Protein AF-A0A8J2FAI3-F1 (afdb_monomer_lite)

Foldseek 3Di:
DDDDDDDDDDPPPPPPPPPPPPPLPQPDPVPQQVLLCVLCPPLVVLLVVLQVVLQVVQQQFWAAFPVGRVQGRSSLLQFQCPDPVNVVVVVVLVVLVVLLVQLSVLLSVLCNLLRSPFRPVLSVQLSVLSNQLSVLSSVLSVLLSVCLQPVPVPVVSLVSNLVSLVSNLVSLVSNLVSLVPGDLVSLVVSCVVVPCPPPVNVPSVSVVSSVSNNSSSVSNSCSSVPPRNPNRSVSSHPPSRSPNTPGPPPVD

Secondary structure (DSSP, 8-state):
----PPPP-----------------PPPTTTSSHHHIIIIIHHHHHHHHHHHHHHHHHHHH--B-SS-TT-BGGGGGGGGGGSGGGHHHHHHHHHHHHHHHHHHHHHHHHHHHHGGGS-HHHHHHHHHHHHHHHHHHTTHHHHHHHHHH-TTT-HHHHHHHHHHHHHHHHHHHHHHHHHHTS-HHHHHHHHHHTT---S-TTS-HHHHHHHHHHHHHHHHHHIIIIIIIIIHHHHSS-SS-S----PPPTT-

pLDDT: mean 83.06, std 17.4, range [39.31, 98.62]

Sequence (252 aa):
MSSSQAPASATEQGAGVPLLTTSAGAVSKKNSILPLWLIYIIPGALILVNYVVCVVYLMNHYGANDANPDQRGGFNLWGSIYDKKYTWLYALYQIGFLVAASGFIMNMYYVFTVASLIPTNLYSKLCSAMAVFMVFEHLWMPACCLYIGDPKNRDWLWWFIFVELKICALAIIAVAVCTTLIPPELAEYASWKGGEETKTSENGGGRTKRTVGVVGSWMIAAHCTLLDGIMWPFFFNDDGRFSTIKRLDPNY

Structure (mmCIF, N/CA/C/O backbone):
data_AF-A0A8J2FAI3-F1
#
_entry.id   AF-A0A8J2FAI3-F1
#
loop_
_atom_site.group_PDB
_atom_site.id
_atom_site.type_symbol
_atom_site.label_atom_id
_atom_site.label_alt_id
_atom_site.label_comp_id
_atom_site.label_asym_id
_atom_site.label_entity_id
_atom_site.label_seq_id
_atom_site.pdbx_PDB_ins_code
_atom_site.Cartn_x
_atom_site.Cartn_y
_atom_site.Cartn_z
_atom_site.occupancy
_atom_site.B_iso_or_equiv
_atom_site.auth_seq_id
_atom_site.auth_comp_id
_atom_site.auth_asym_id
_atom_site.auth_atom_id
_atom_site.pdbx_PDB_model_num
ATOM 1 N N . MET A 1 1 ? -15.465 25.087 80.358 1.00 44.34 1 MET A N 1
ATOM 2 C CA . MET A 1 1 ? -16.305 24.182 79.548 1.00 44.34 1 MET A CA 1
ATOM 3 C C . MET A 1 1 ? -16.255 24.694 78.116 1.00 44.34 1 MET A C 1
ATOM 5 O O . MET A 1 1 ? -16.897 25.688 77.821 1.00 44.34 1 MET A O 1
ATOM 9 N N . SER A 1 2 ? -15.370 24.126 77.294 1.00 39.31 2 SER A N 1
ATOM 10 C CA . SER A 1 2 ? -15.111 24.547 75.910 1.00 39.31 2 SER A CA 1
ATOM 11 C C . SER A 1 2 ? -15.661 23.461 74.989 1.00 39.31 2 SER A C 1
ATOM 13 O O . SER A 1 2 ? -15.182 22.328 75.028 1.00 39.31 2 SER A O 1
ATOM 15 N N . SER A 1 3 ? -16.723 23.774 74.246 1.00 46.91 3 SER A N 1
ATOM 16 C CA . SER A 1 3 ? -17.339 22.867 73.280 1.00 46.91 3 SER A CA 1
ATOM 17 C C . SER A 1 3 ? -16.555 22.912 71.968 1.00 46.91 3 SER A C 1
ATOM 19 O O . SER A 1 3 ? -16.678 23.856 71.191 1.00 46.91 3 SER A O 1
ATOM 21 N N . SER A 1 4 ? -15.750 21.878 71.739 1.00 55.75 4 SER A N 1
ATOM 22 C CA . SER A 1 4 ? -15.141 21.565 70.447 1.00 55.75 4 SER A CA 1
ATOM 23 C C . SER A 1 4 ? -16.237 21.135 69.465 1.00 55.75 4 SER A C 1
ATOM 25 O O . SER A 1 4 ? -16.855 20.086 69.650 1.00 55.75 4 SER A O 1
ATOM 27 N N . GLN A 1 5 ? -16.516 21.959 68.454 1.00 51.16 5 GLN A N 1
ATOM 28 C CA . GLN A 1 5 ? -17.320 21.573 67.294 1.00 51.16 5 GLN A CA 1
ATOM 29 C C . GLN A 1 5 ? -16.383 21.047 66.201 1.00 51.16 5 GLN A C 1
ATOM 31 O O . GLN A 1 5 ? -15.496 21.759 65.735 1.00 51.16 5 GLN A O 1
ATOM 36 N N . ALA A 1 6 ? -16.585 19.790 65.807 1.00 49.69 6 ALA A N 1
ATOM 37 C CA . ALA A 1 6 ? -15.927 19.183 64.657 1.00 49.69 6 ALA A 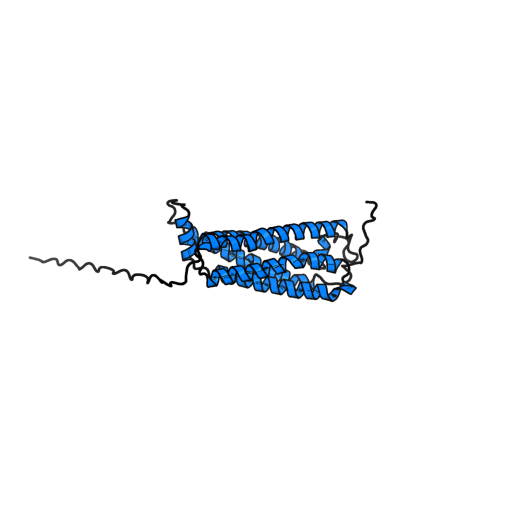CA 1
ATOM 38 C C . ALA A 1 6 ? -16.532 19.717 63.340 1.00 49.69 6 ALA A C 1
ATOM 40 O O . ALA A 1 6 ? -17.746 19.937 63.283 1.00 49.69 6 ALA A O 1
ATOM 41 N N . PRO A 1 7 ? -15.733 19.909 62.273 1.00 55.12 7 PRO A N 1
ATOM 42 C CA . PRO A 1 7 ? -16.253 20.323 60.977 1.00 55.12 7 PRO A CA 1
ATOM 43 C C . PRO A 1 7 ? -16.942 19.161 60.250 1.00 55.12 7 PRO A C 1
ATOM 45 O O . PRO A 1 7 ? -16.499 18.012 60.293 1.00 55.12 7 PRO A O 1
ATOM 48 N N . ALA A 1 8 ? -18.043 19.491 59.576 1.00 48.28 8 ALA A N 1
ATOM 49 C CA . ALA A 1 8 ? -18.853 18.579 58.784 1.00 48.28 8 ALA A CA 1
ATOM 50 C C . ALA A 1 8 ? -18.070 18.018 57.585 1.00 48.28 8 ALA A C 1
ATOM 52 O O . ALA A 1 8 ? -17.451 18.761 56.823 1.00 48.28 8 ALA A O 1
ATOM 53 N N . SER A 1 9 ? -18.139 16.698 57.401 1.00 51.25 9 SER A N 1
ATOM 54 C CA . SER A 1 9 ? -17.622 16.000 56.226 1.00 51.25 9 SER A CA 1
ATOM 55 C C . SER A 1 9 ? -18.469 16.343 54.998 1.00 51.25 9 SER A C 1
ATOM 57 O O . SER A 1 9 ? -19.618 15.908 54.891 1.00 51.25 9 SER A O 1
ATOM 59 N N . ALA A 1 10 ? -17.902 17.107 54.066 1.00 48.66 10 ALA A N 1
ATOM 60 C CA . ALA A 1 10 ? -18.475 17.308 52.743 1.00 48.66 10 ALA A CA 1
ATOM 61 C C . ALA A 1 10 ? -18.383 15.992 51.958 1.00 48.66 10 ALA A C 1
ATOM 63 O O . ALA A 1 10 ? -17.302 15.534 51.598 1.00 48.66 10 ALA A O 1
ATOM 64 N N . THR A 1 11 ? -19.528 15.352 51.747 1.00 50.12 11 THR A N 1
ATOM 65 C CA . THR A 1 11 ? -19.658 14.186 50.878 1.00 50.12 11 THR A CA 1
ATOM 66 C C . THR A 1 11 ? -19.539 14.673 49.435 1.00 50.12 11 THR A C 1
ATOM 68 O O . THR A 1 11 ? -20.458 15.308 48.918 1.00 50.12 11 THR A O 1
ATOM 71 N N . GLU A 1 12 ? -18.400 14.414 48.789 1.00 47.50 12 GLU A N 1
ATOM 72 C CA . GLU A 1 12 ? -18.259 14.536 47.337 1.00 47.50 12 GLU A CA 1
ATOM 73 C C . GLU A 1 12 ? -19.256 13.576 46.680 1.00 47.50 12 GLU A C 1
ATOM 75 O O . GLU A 1 12 ? -19.032 12.370 46.567 1.00 47.50 12 GLU A O 1
ATOM 80 N N . GLN A 1 13 ? -20.401 14.114 46.264 1.00 46.16 13 GLN A N 1
ATOM 81 C CA . GLN A 1 13 ? -21.253 13.472 45.278 1.00 46.16 13 GLN A CA 1
ATOM 82 C C . GLN A 1 13 ? -20.471 13.462 43.968 1.00 46.16 13 GLN A C 1
ATOM 84 O O . GLN A 1 13 ? -20.470 14.438 43.219 1.00 46.16 13 GLN A O 1
ATOM 89 N N . GLY A 1 14 ? -19.753 12.361 43.738 1.00 47.25 14 GLY A N 1
ATOM 90 C CA . GLY A 1 14 ? -19.094 12.077 42.475 1.00 47.25 14 GLY A CA 1
ATOM 91 C C . GLY A 1 14 ? -20.096 12.278 41.349 1.00 47.25 14 GLY A C 1
ATOM 92 O O . GLY A 1 14 ? -21.109 11.579 41.278 1.00 47.25 14 GLY A O 1
ATOM 93 N N . ALA A 1 15 ? -19.829 13.278 40.511 1.00 49.22 15 ALA A N 1
ATOM 94 C CA . ALA A 1 15 ? -20.574 13.531 39.296 1.00 49.22 15 ALA A CA 1
ATOM 95 C C . ALA A 1 15 ? -20.564 12.234 38.481 1.00 49.22 15 ALA A C 1
ATOM 97 O O . ALA A 1 15 ? -19.542 11.844 37.914 1.00 49.22 15 ALA A O 1
ATOM 98 N N . GLY A 1 16 ? -21.698 11.532 38.495 1.00 41.75 16 GLY A N 1
ATOM 99 C CA . GLY A 1 16 ? -21.913 10.355 37.679 1.00 41.75 16 GLY A CA 1
ATOM 100 C C . GLY A 1 16 ? -21.691 10.762 36.235 1.00 41.75 16 GLY A C 1
ATOM 101 O O . GLY A 1 16 ? -22.473 11.535 35.683 1.00 41.75 16 GLY A O 1
ATOM 102 N N . VAL A 1 17 ? -20.595 10.281 35.648 1.00 46.16 17 VAL A N 1
ATOM 103 C CA . VAL A 1 17 ? -20.346 10.404 34.216 1.00 46.16 17 VAL A CA 1
ATOM 104 C C . VAL A 1 17 ? -21.589 9.840 33.533 1.00 46.16 17 VAL A C 1
ATOM 106 O O . VAL A 1 17 ? -21.917 8.674 33.776 1.00 46.16 17 VAL A O 1
ATOM 109 N N . PRO A 1 18 ? -22.331 10.643 32.752 1.00 46.00 18 PRO A N 1
ATOM 110 C CA . PRO A 1 18 ? -23.525 10.163 32.089 1.00 46.00 18 PRO A CA 1
ATOM 111 C C . PRO A 1 18 ? -23.100 9.020 31.176 1.00 46.00 18 PRO A C 1
ATOM 113 O O . PRO A 1 18 ? -22.387 9.217 30.191 1.00 46.00 18 PRO A O 1
ATOM 116 N N . LEU A 1 19 ? -23.499 7.806 31.558 1.00 47.47 19 LEU A N 1
ATOM 117 C CA . LEU A 1 19 ? -23.358 6.611 30.750 1.00 47.47 19 LEU A CA 1
ATOM 118 C C . LEU A 1 19 ? -24.132 6.917 29.467 1.00 47.47 19 LEU A C 1
ATOM 120 O O . LEU A 1 19 ? -25.361 6.938 29.484 1.00 47.47 19 LEU A O 1
ATOM 124 N N . LEU A 1 20 ? -23.423 7.257 28.388 1.00 45.00 20 LEU A N 1
ATOM 125 C CA . LEU A 1 20 ? -24.006 7.485 27.071 1.00 45.00 20 LEU A CA 1
ATOM 126 C C . LEU A 1 20 ? -24.616 6.158 26.600 1.00 45.00 20 LEU A C 1
ATOM 128 O O . LEU A 1 20 ? -24.013 5.392 25.852 1.00 45.00 20 LEU A O 1
ATOM 132 N N . THR A 1 21 ? -25.836 5.877 27.046 1.00 43.78 21 THR A N 1
ATOM 133 C CA . THR A 1 21 ? -26.719 4.828 26.548 1.00 43.78 21 THR A CA 1
ATOM 134 C C . THR A 1 21 ? -27.254 5.260 25.189 1.00 43.78 21 THR A C 1
ATOM 136 O O . THR A 1 21 ? -28.448 5.442 24.973 1.00 43.78 21 THR A O 1
ATOM 139 N N . THR A 1 22 ? -26.346 5.441 24.231 1.00 45.81 22 THR A N 1
ATOM 140 C CA . THR A 1 22 ? -26.737 5.482 22.829 1.00 45.81 22 THR A CA 1
ATOM 141 C C . THR A 1 22 ? -27.019 4.048 22.412 1.00 45.81 22 THR A C 1
ATOM 143 O O . THR A 1 22 ? -26.124 3.230 22.227 1.00 45.81 22 THR A O 1
ATOM 146 N N . SER A 1 23 ? -28.307 3.737 22.290 1.00 45.19 23 SER A N 1
ATOM 147 C CA . SER A 1 23 ? -28.882 2.488 21.780 1.00 45.19 23 SER A CA 1
ATOM 148 C C . SER A 1 23 ? -28.581 2.239 20.292 1.00 45.19 23 SER A C 1
ATOM 150 O O . SER A 1 23 ? -29.339 1.557 19.601 1.00 45.19 23 SER A O 1
ATOM 152 N N . ALA A 1 24 ? -27.468 2.769 19.775 1.00 51.94 24 ALA A N 1
ATOM 153 C CA . ALA A 1 24 ? -26.974 2.463 18.445 1.00 51.94 24 ALA A CA 1
ATOM 154 C C . ALA A 1 24 ? -26.552 0.988 18.438 1.00 51.94 24 ALA A C 1
ATOM 156 O O . ALA A 1 24 ? -25.503 0.635 18.972 1.00 51.94 24 ALA A O 1
ATOM 157 N N . GLY A 1 25 ? -27.430 0.135 17.901 1.00 52.81 25 GLY A N 1
ATOM 158 C CA . GLY A 1 25 ? -27.343 -1.322 17.959 1.00 52.81 25 GLY A CA 1
ATOM 159 C C . GLY A 1 25 ? -25.925 -1.837 17.745 1.00 52.81 25 GLY A C 1
ATOM 160 O O . GLY A 1 25 ? -25.376 -1.737 16.645 1.00 52.81 25 GLY A O 1
ATOM 161 N N . ALA A 1 26 ? -25.340 -2.372 18.816 1.00 53.53 26 ALA A N 1
ATOM 162 C CA . ALA A 1 26 ? -24.052 -3.038 18.764 1.00 53.53 26 ALA A CA 1
ATOM 163 C C . ALA A 1 26 ? -24.136 -4.201 17.766 1.00 53.53 26 ALA A C 1
ATOM 165 O O . ALA A 1 26 ? -25.070 -5.007 17.812 1.00 53.53 26 ALA A O 1
ATOM 166 N N . VAL A 1 27 ? -23.169 -4.285 16.852 1.00 58.19 27 VAL A N 1
ATOM 167 C CA . VAL A 1 27 ? -23.069 -5.396 15.901 1.00 58.19 27 VAL A CA 1
ATOM 168 C C . VAL A 1 27 ? -22.992 -6.705 16.687 1.00 58.19 27 VAL A C 1
ATOM 170 O O . VAL A 1 27 ? -22.192 -6.837 17.614 1.00 58.19 27 VAL A O 1
ATOM 173 N N . SER A 1 28 ? -23.815 -7.693 16.319 1.00 59.00 28 SER A N 1
ATOM 174 C CA . SER A 1 28 ? -23.720 -9.043 16.883 1.00 59.00 28 SER A CA 1
ATOM 175 C C . SER A 1 28 ? -22.275 -9.544 16.802 1.00 59.00 28 SER A C 1
ATOM 177 O O . SER A 1 28 ? -21.682 -9.588 15.723 1.00 59.00 28 SER A O 1
ATOM 179 N N . LYS A 1 29 ? -21.720 -9.953 17.949 1.00 58.31 29 LYS A N 1
ATOM 180 C CA . LYS A 1 29 ? -20.307 -10.329 18.133 1.00 58.31 29 LYS A CA 1
ATOM 181 C C . LYS A 1 29 ? -19.801 -11.383 17.135 1.00 58.31 29 LYS A C 1
ATOM 183 O O . LYS A 1 29 ? -18.623 -11.391 16.799 1.00 58.31 29 LYS A O 1
ATOM 188 N N . LYS A 1 30 ? -20.679 -12.280 16.661 1.00 57.94 30 LYS A N 1
ATOM 189 C CA . LYS A 1 30 ? -20.336 -13.309 15.658 1.00 57.94 30 LYS A CA 1
ATOM 190 C C . LYS A 1 30 ? -20.216 -12.750 14.234 1.00 57.94 30 LYS A C 1
ATOM 192 O O . LYS A 1 30 ? -19.471 -13.309 13.439 1.00 57.94 30 LYS A O 1
ATOM 197 N N . ASN A 1 31 ? -20.876 -11.633 13.931 1.00 63.00 31 ASN A N 1
ATOM 198 C CA . ASN A 1 31 ? -20.886 -11.031 12.595 1.00 63.00 31 ASN A CA 1
ATOM 199 C C . ASN A 1 31 ? -19.829 -9.923 12.424 1.00 63.00 31 ASN A C 1
ATOM 201 O O . ASN A 1 31 ? -19.612 -9.477 11.305 1.00 63.00 31 ASN A O 1
ATOM 205 N N . SER A 1 32 ? -19.152 -9.483 13.495 1.00 69.25 32 SER A N 1
ATOM 206 C CA . SER A 1 32 ? -18.194 -8.360 13.455 1.00 69.25 32 SER A CA 1
ATOM 207 C C . SER A 1 32 ? -16.750 -8.750 13.112 1.00 69.25 32 SER A C 1
ATOM 209 O O . SER A 1 32 ? -15.902 -7.880 12.948 1.00 69.25 32 SER A O 1
ATOM 211 N N . ILE A 1 33 ? -16.420 -10.042 13.062 1.00 82.75 33 ILE A N 1
ATOM 212 C CA . ILE A 1 33 ? -15.052 -10.510 12.766 1.00 82.75 33 ILE A CA 1
ATOM 213 C C . ILE A 1 33 ? -14.947 -11.008 11.322 1.00 82.75 33 ILE A C 1
ATOM 215 O O . ILE A 1 33 ? -13.939 -10.770 10.664 1.00 82.75 33 ILE A O 1
ATOM 219 N N . LEU A 1 34 ? -16.004 -11.636 10.799 1.00 85.44 34 LEU A N 1
ATOM 220 C CA . LEU A 1 34 ? -16.019 -12.188 9.445 1.00 85.44 34 LEU A CA 1
ATOM 221 C C . LEU A 1 34 ? -15.696 -11.148 8.350 1.00 85.44 34 LEU A C 1
ATOM 223 O O . LEU A 1 34 ? -14.843 -11.454 7.520 1.00 85.44 34 LEU A O 1
ATOM 227 N N . PRO A 1 35 ? -16.264 -9.922 8.347 1.00 83.31 35 PRO A N 1
ATOM 228 C CA . PRO A 1 35 ? -15.910 -8.921 7.341 1.00 83.31 35 PRO A CA 1
ATOM 229 C C . PRO A 1 35 ? -14.426 -8.553 7.388 1.00 83.31 35 PRO A C 1
ATOM 231 O O . PRO A 1 35 ? -13.797 -8.442 6.345 1.00 83.31 35 PRO A O 1
ATOM 234 N N . LEU A 1 36 ? -13.834 -8.446 8.583 1.00 84.81 36 LEU A N 1
ATOM 235 C CA . LEU A 1 36 ? -12.404 -8.167 8.716 1.00 84.81 36 LEU A CA 1
ATOM 236 C C . LEU A 1 36 ? -11.546 -9.306 8.157 1.00 84.81 36 LEU A C 1
ATOM 238 O O . LEU A 1 36 ? -10.567 -9.027 7.481 1.00 84.81 36 LEU A O 1
ATOM 242 N N . TRP A 1 37 ? -11.915 -10.574 8.357 1.00 86.81 37 TRP A N 1
ATOM 243 C CA . TRP A 1 37 ? -11.210 -11.695 7.715 1.00 86.81 37 TRP A CA 1
ATOM 244 C C . TRP A 1 37 ? -11.309 -11.651 6.190 1.00 86.81 37 TRP A C 1
ATOM 246 O O . TRP A 1 37 ? -10.300 -11.815 5.503 1.00 86.81 37 TRP A O 1
ATOM 256 N N . LEU A 1 38 ? -12.515 -11.407 5.674 1.00 88.44 38 LEU A N 1
ATOM 257 C CA . LEU A 1 38 ? -12.780 -11.330 4.238 1.00 88.44 38 LEU A CA 1
ATOM 258 C C . LEU A 1 38 ? -12.107 -10.125 3.571 1.00 88.44 38 LEU A C 1
ATOM 260 O O . LEU A 1 38 ? -11.876 -10.170 2.371 1.00 88.44 38 LEU A O 1
ATOM 264 N N . ILE A 1 39 ? -11.797 -9.069 4.328 1.00 88.06 39 ILE A N 1
ATOM 265 C CA . ILE A 1 39 ? -11.185 -7.842 3.809 1.00 88.06 39 ILE A CA 1
ATOM 266 C C . ILE A 1 39 ? -9.667 -7.824 4.032 1.00 88.06 39 ILE A C 1
ATOM 268 O O . ILE A 1 39 ? -8.931 -7.457 3.128 1.00 88.06 39 ILE A O 1
ATOM 272 N N . TYR A 1 40 ? -9.173 -8.228 5.205 1.00 84.38 40 TYR A N 1
ATOM 273 C CA . TYR A 1 40 ? -7.744 -8.149 5.531 1.00 84.38 40 TYR A CA 1
ATOM 274 C C . TYR A 1 40 ? -6.968 -9.387 5.096 1.00 84.38 40 TYR A C 1
ATOM 276 O O . TYR A 1 40 ? -5.908 -9.268 4.491 1.00 84.38 40 TYR A O 1
ATOM 284 N N . ILE A 1 41 ? -7.461 -10.580 5.435 1.00 86.62 41 ILE A N 1
ATOM 285 C CA . ILE A 1 41 ? -6.638 -11.790 5.345 1.00 86.62 41 ILE A CA 1
ATOM 286 C C . ILE A 1 41 ? -6.672 -12.371 3.938 1.00 86.62 41 ILE A C 1
ATOM 288 O O . ILE A 1 41 ? -5.616 -12.627 3.368 1.00 86.62 41 ILE A O 1
ATOM 292 N N . ILE A 1 42 ? -7.864 -12.560 3.363 1.00 89.75 42 ILE A N 1
ATOM 293 C CA . ILE A 1 42 ? -7.981 -13.170 2.031 1.00 89.75 42 ILE A CA 1
ATOM 294 C C . ILE A 1 42 ? -7.385 -12.245 0.952 1.00 89.75 42 ILE A C 1
ATOM 296 O O . ILE A 1 42 ? -6.461 -12.684 0.266 1.00 89.75 42 ILE A O 1
ATOM 300 N N . PRO A 1 43 ? -7.807 -10.970 0.816 1.00 89.88 43 PRO A N 1
ATOM 301 C CA . PRO A 1 43 ? -7.202 -10.057 -0.150 1.00 89.88 43 PRO A CA 1
ATOM 302 C C . PRO A 1 43 ? -5.727 -9.781 0.141 1.00 89.88 43 PRO A C 1
ATOM 304 O O . PRO A 1 43 ? -4.931 -9.776 -0.790 1.00 89.88 43 PRO A O 1
ATOM 307 N N . GLY A 1 44 ? -5.331 -9.643 1.413 1.00 87.81 44 GLY A N 1
ATOM 308 C CA . GLY A 1 44 ? -3.927 -9.453 1.787 1.00 87.81 44 GLY A CA 1
ATOM 309 C C . GLY A 1 44 ? -3.030 -10.617 1.350 1.00 87.81 44 GLY A C 1
ATOM 310 O O . GLY A 1 44 ? -1.955 -10.398 0.794 1.00 87.81 44 GLY A O 1
ATOM 311 N N . ALA A 1 45 ? -3.489 -11.861 1.520 1.00 89.88 45 ALA A N 1
ATOM 312 C CA . ALA A 1 45 ? -2.779 -13.035 1.017 1.00 89.88 45 ALA A CA 1
ATOM 313 C C . ALA A 1 45 ? -2.701 -13.042 -0.518 1.00 89.88 45 ALA A C 1
ATOM 315 O O . ALA A 1 45 ? -1.652 -13.354 -1.080 1.00 89.88 45 ALA A O 1
ATOM 316 N N . LEU A 1 46 ? -3.783 -12.660 -1.200 1.00 91.06 46 LEU A N 1
ATOM 317 C CA . LEU A 1 46 ? -3.812 -12.563 -2.660 1.00 91.06 46 LEU A CA 1
ATOM 318 C C . LEU A 1 46 ? -2.874 -11.468 -3.192 1.00 91.06 46 LEU A C 1
ATOM 320 O O . LEU A 1 46 ? -2.196 -11.695 -4.190 1.00 91.06 46 LEU A O 1
ATOM 324 N N . ILE A 1 47 ? -2.783 -10.313 -2.525 1.00 92.19 47 ILE A N 1
ATOM 325 C CA . ILE A 1 47 ? -1.818 -9.249 -2.850 1.00 92.19 47 ILE A CA 1
ATOM 326 C C . ILE A 1 47 ? -0.387 -9.780 -2.725 1.00 92.19 47 ILE A C 1
ATOM 328 O O . ILE A 1 47 ? 0.412 -9.595 -3.641 1.00 92.19 47 ILE A O 1
ATOM 332 N N . LEU A 1 48 ? -0.070 -10.502 -1.643 1.00 91.31 48 LEU A N 1
ATOM 333 C CA . LEU A 1 48 ? 1.257 -11.095 -1.458 1.00 91.31 48 LEU A CA 1
ATOM 334 C C . LEU A 1 48 ? 1.597 -12.100 -2.570 1.00 91.31 48 LEU A C 1
ATOM 336 O O . LEU A 1 48 ? 2.703 -12.071 -3.111 1.00 91.31 48 LEU A O 1
ATOM 340 N N . VAL A 1 49 ? 0.648 -12.967 -2.938 1.00 93.38 49 VAL A N 1
ATOM 341 C CA . VAL A 1 49 ? 0.823 -13.921 -4.044 1.00 93.38 49 VAL A CA 1
ATOM 342 C C . VAL A 1 49 ? 1.041 -13.184 -5.365 1.00 93.38 49 VAL A C 1
ATOM 344 O O . VAL A 1 49 ? 2.004 -13.492 -6.067 1.00 93.38 49 VAL A O 1
ATOM 347 N N . ASN A 1 50 ? 0.214 -12.183 -5.683 1.00 93.38 50 ASN A N 1
ATOM 348 C CA . ASN A 1 50 ? 0.376 -11.376 -6.893 1.00 93.38 50 ASN A CA 1
ATOM 349 C C . ASN A 1 50 ? 1.737 -10.693 -6.940 1.00 93.38 50 ASN A C 1
ATOM 351 O O . ASN A 1 50 ? 2.389 -10.731 -7.980 1.00 93.38 50 ASN A O 1
ATOM 355 N N . TYR A 1 51 ? 2.181 -10.114 -5.824 1.00 92.88 51 TYR A N 1
ATOM 356 C CA . TYR A 1 51 ? 3.486 -9.476 -5.724 1.00 92.88 51 TYR A CA 1
ATOM 357 C C . TYR A 1 51 ? 4.609 -10.461 -6.063 1.00 92.88 51 TYR A C 1
ATOM 359 O O . TYR A 1 51 ? 5.409 -10.197 -6.959 1.00 92.88 51 TYR A O 1
ATOM 367 N N . VAL A 1 52 ? 4.631 -11.632 -5.416 1.00 94.56 52 VAL A N 1
ATOM 368 C CA . VAL A 1 52 ? 5.655 -12.661 -5.661 1.00 94.56 52 VAL A CA 1
ATOM 369 C C . VAL A 1 52 ? 5.621 -13.144 -7.111 1.00 94.56 52 VAL A C 1
ATOM 371 O O . VAL A 1 52 ? 6.662 -13.170 -7.765 1.00 94.56 52 VAL A O 1
ATOM 374 N N . VAL A 1 53 ? 4.443 -13.488 -7.638 1.00 95.62 53 VAL A N 1
ATOM 375 C CA . VAL A 1 53 ? 4.286 -13.976 -9.018 1.00 95.62 53 VAL A CA 1
ATOM 376 C C . VAL A 1 53 ? 4.759 -12.932 -10.026 1.00 95.62 53 VAL A C 1
ATOM 378 O O . VAL A 1 53 ? 5.507 -13.262 -10.944 1.00 95.62 53 VAL A O 1
ATOM 381 N N . CYS A 1 54 ? 4.373 -11.672 -9.842 1.00 94.75 54 CYS A N 1
ATOM 382 C CA . CYS A 1 54 ? 4.759 -10.577 -10.722 1.00 94.75 54 CYS A CA 1
ATOM 383 C C . CYS A 1 54 ? 6.264 -10.286 -10.656 1.00 94.75 54 CYS A C 1
ATOM 385 O O . CYS A 1 54 ? 6.899 -10.129 -11.695 1.00 94.75 54 CYS A O 1
ATOM 387 N N . VAL A 1 55 ? 6.871 -10.277 -9.465 1.00 94.12 55 VAL A N 1
ATOM 388 C CA . VAL A 1 55 ? 8.327 -10.108 -9.323 1.00 94.12 55 VAL A CA 1
ATOM 389 C C . VAL A 1 55 ? 9.079 -11.254 -9.998 1.00 94.12 55 VAL A C 1
ATOM 391 O O . VAL A 1 55 ? 10.011 -10.995 -10.756 1.00 94.12 55 VAL A O 1
ATOM 394 N N . VAL A 1 56 ? 8.666 -12.507 -9.783 1.00 94.44 56 VAL A N 1
ATOM 395 C CA . VAL A 1 56 ? 9.275 -13.679 -10.437 1.00 94.44 56 VAL A CA 1
ATOM 396 C C . VAL A 1 56 ? 9.107 -13.603 -11.955 1.00 94.44 56 VAL A C 1
ATOM 398 O O . VAL A 1 56 ? 10.066 -13.830 -12.692 1.00 94.44 56 VAL A O 1
ATOM 401 N N . TYR A 1 57 ? 7.919 -13.226 -12.435 1.00 93.25 57 TYR A N 1
ATOM 402 C CA . TYR A 1 57 ? 7.676 -12.985 -13.855 1.00 93.25 57 TYR A CA 1
ATOM 403 C C . TYR A 1 57 ? 8.659 -11.949 -14.404 1.00 93.25 57 TYR A C 1
ATOM 405 O O . TYR A 1 57 ? 9.323 -12.215 -15.404 1.00 93.25 57 TYR A O 1
ATOM 413 N N . LEU A 1 58 ? 8.826 -10.814 -13.721 1.00 91.50 58 LEU A N 1
ATOM 414 C CA . LEU A 1 58 ? 9.759 -9.777 -14.144 1.00 91.50 58 LEU A CA 1
ATOM 415 C C . LEU A 1 58 ? 11.210 -10.266 -14.147 1.00 91.50 58 LEU A C 1
ATOM 417 O O . LEU A 1 58 ? 11.921 -10.031 -15.120 1.00 91.50 58 LEU A O 1
ATOM 421 N N . MET A 1 59 ? 11.637 -10.976 -13.099 1.00 91.31 59 MET A N 1
ATOM 422 C CA . MET A 1 59 ? 12.978 -11.563 -12.997 1.00 91.31 59 MET A CA 1
ATOM 423 C C . MET A 1 59 ? 13.301 -12.515 -14.150 1.00 91.31 59 MET A C 1
ATOM 425 O O . MET A 1 59 ? 14.424 -12.492 -14.645 1.00 91.31 59 MET A O 1
ATOM 429 N N . ASN A 1 60 ? 12.322 -13.308 -14.588 1.00 90.06 60 ASN A N 1
ATOM 430 C CA . ASN A 1 60 ? 12.516 -14.320 -15.625 1.00 90.06 60 ASN A CA 1
ATOM 431 C C . ASN A 1 60 ? 12.344 -13.783 -17.053 1.00 90.06 60 ASN A C 1
ATOM 433 O O . ASN A 1 60 ? 12.802 -14.423 -17.993 1.00 90.06 60 ASN A O 1
ATOM 437 N N . HIS A 1 61 ? 11.669 -12.645 -17.241 1.00 86.38 61 HIS A N 1
ATOM 438 C CA . HIS A 1 61 ? 11.330 -12.149 -18.580 1.00 86.38 61 HIS A CA 1
ATOM 439 C C . HIS A 1 61 ? 12.088 -10.885 -18.984 1.00 86.38 61 HIS A C 1
ATOM 441 O O . HIS A 1 61 ? 12.236 -10.649 -20.180 1.00 86.38 61 HIS A O 1
ATOM 447 N N . TYR A 1 62 ? 12.581 -10.083 -18.035 1.00 83.94 62 TYR A N 1
ATOM 448 C CA . TYR A 1 62 ? 13.195 -8.789 -18.338 1.00 83.94 62 TYR A CA 1
ATOM 449 C C . TYR A 1 62 ? 14.669 -8.764 -17.947 1.00 83.94 62 TYR A C 1
ATOM 451 O O . TYR A 1 62 ? 15.030 -8.884 -16.775 1.00 83.94 62 TYR A O 1
ATOM 459 N N . GLY A 1 63 ? 15.521 -8.578 -18.956 1.00 82.75 63 GLY A N 1
ATOM 460 C CA . GLY A 1 63 ? 16.962 -8.424 -18.793 1.00 82.75 63 GLY A CA 1
ATOM 461 C C . GLY A 1 63 ? 17.374 -7.075 -18.195 1.00 82.75 63 GLY A C 1
ATOM 462 O O . GLY A 1 63 ? 16.594 -6.384 -17.536 1.00 82.75 63 GLY A O 1
ATOM 463 N N . ALA A 1 64 ? 18.641 -6.724 -18.416 1.00 82.00 64 ALA A N 1
ATOM 464 C CA . ALA A 1 64 ? 19.189 -5.433 -18.022 1.00 82.00 64 ALA A CA 1
ATOM 465 C C . ALA A 1 64 ? 18.556 -4.291 -18.828 1.00 82.00 64 ALA A C 1
ATOM 467 O O . ALA A 1 64 ? 18.349 -4.407 -20.037 1.00 82.00 64 ALA A O 1
ATOM 468 N N . ASN A 1 65 ? 18.283 -3.193 -18.138 1.00 80.81 65 ASN A N 1
ATOM 469 C CA . ASN A 1 65 ? 17.770 -1.958 -18.697 1.00 80.81 65 ASN A CA 1
ATOM 470 C C . ASN A 1 65 ? 18.866 -1.237 -19.503 1.00 80.81 65 ASN A C 1
ATOM 472 O O . ASN A 1 65 ? 19.996 -1.096 -19.031 1.00 80.81 65 ASN A O 1
ATOM 476 N N . ASP A 1 66 ? 18.544 -0.765 -20.711 1.00 78.44 66 ASP A N 1
ATOM 477 C CA . ASP A 1 66 ? 19.530 -0.119 -21.589 1.00 78.44 66 ASP A CA 1
ATOM 478 C C . ASP A 1 66 ? 20.035 1.227 -21.023 1.00 78.44 66 ASP A C 1
ATOM 480 O O . ASP A 1 66 ? 21.178 1.609 -21.275 1.00 78.44 66 ASP A O 1
ATOM 484 N N . ALA A 1 67 ? 19.226 1.928 -20.221 1.00 82.75 67 ALA A N 1
ATOM 485 C CA . ALA A 1 67 ? 19.610 3.175 -19.556 1.00 82.75 67 ALA A CA 1
ATOM 486 C C . ALA A 1 67 ? 20.388 2.946 -18.246 1.00 82.75 67 ALA A C 1
ATOM 488 O O . ALA A 1 67 ? 21.152 3.814 -17.820 1.00 82.75 67 ALA A O 1
ATOM 489 N N . ASN A 1 68 ? 20.208 1.789 -17.601 1.00 85.31 68 ASN A N 1
ATOM 490 C CA . ASN A 1 68 ? 20.916 1.421 -16.377 1.00 85.31 68 ASN A CA 1
ATOM 491 C C . ASN A 1 68 ? 21.131 -0.105 -16.307 1.00 85.31 68 ASN A C 1
ATOM 493 O O . ASN A 1 68 ? 20.261 -0.819 -15.808 1.00 85.31 68 ASN A O 1
ATOM 497 N N . PRO A 1 69 ? 22.295 -0.622 -16.742 1.00 86.12 69 PRO A N 1
ATOM 498 C CA . PRO A 1 69 ? 22.548 -2.064 -16.800 1.00 86.12 69 PRO A CA 1
ATOM 499 C C . PRO A 1 69 ? 22.470 -2.795 -15.449 1.00 86.12 69 PRO A C 1
ATOM 501 O O . PRO A 1 69 ? 22.262 -4.010 -15.419 1.00 86.12 69 PRO A O 1
ATOM 504 N N . ASP A 1 70 ? 22.614 -2.071 -14.333 1.00 88.12 70 ASP A N 1
ATOM 505 C CA . ASP A 1 70 ? 22.492 -2.622 -12.978 1.00 88.12 70 ASP A CA 1
ATOM 506 C C . ASP A 1 70 ? 21.020 -2.866 -12.581 1.00 88.12 70 ASP A C 1
ATOM 508 O O . ASP A 1 70 ? 20.739 -3.576 -11.610 1.00 88.12 70 ASP A O 1
ATOM 512 N N . GLN A 1 71 ? 20.070 -2.286 -13.322 1.00 88.62 71 GLN A N 1
ATOM 513 C CA . GLN A 1 71 ? 18.632 -2.466 -13.155 1.00 88.62 71 GLN A CA 1
ATOM 514 C C . GLN A 1 71 ? 18.149 -3.606 -14.059 1.00 88.62 71 GLN A C 1
ATOM 516 O O . GLN A 1 71 ? 18.130 -3.491 -15.282 1.00 88.62 71 GLN A O 1
ATOM 521 N N . ARG A 1 72 ? 17.764 -4.733 -13.457 1.00 88.50 72 ARG A N 1
ATOM 522 C CA . ARG A 1 72 ? 17.353 -5.952 -14.171 1.00 88.50 72 ARG A CA 1
ATOM 523 C C . ARG A 1 72 ? 16.187 -6.650 -13.486 1.00 88.50 72 ARG A C 1
ATOM 525 O O . ARG A 1 72 ? 16.025 -6.542 -12.269 1.00 88.50 72 ARG A O 1
ATOM 532 N N . GLY A 1 73 ? 15.404 -7.40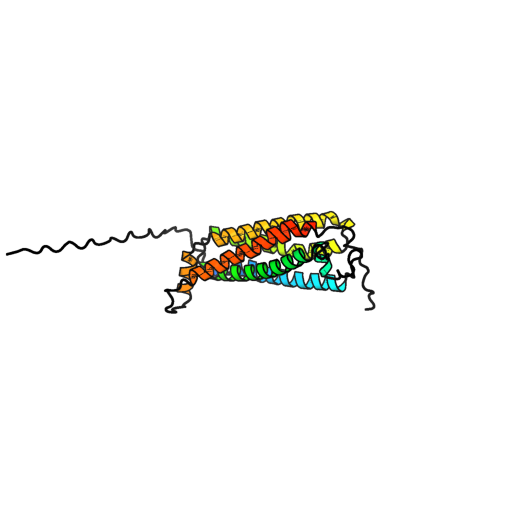9 -14.245 1.00 89.44 73 GLY A N 1
ATOM 533 C CA . GLY A 1 73 ? 14.324 -8.221 -13.698 1.00 89.44 73 GLY A CA 1
ATOM 534 C C . GLY A 1 73 ? 13.292 -7.397 -12.926 1.00 89.44 73 GLY A C 1
ATOM 535 O O . GLY A 1 73 ? 12.809 -6.374 -13.410 1.00 89.44 73 GLY A O 1
ATOM 536 N N . GLY A 1 74 ? 12.995 -7.811 -11.689 1.00 90.50 74 GLY A N 1
ATOM 537 C CA . GLY A 1 74 ? 12.076 -7.101 -10.792 1.00 90.50 74 GLY A CA 1
ATOM 538 C C . GLY A 1 74 ? 12.502 -5.668 -10.450 1.00 90.50 74 GLY A C 1
ATOM 539 O O . GLY A 1 74 ? 11.646 -4.842 -10.147 1.00 90.50 74 GLY A O 1
ATOM 540 N N . PHE A 1 75 ? 13.790 -5.319 -10.569 1.00 91.38 75 PHE A N 1
ATOM 541 C CA . PHE A 1 75 ? 14.237 -3.946 -10.310 1.00 91.38 75 PHE A CA 1
ATOM 542 C C . PHE A 1 75 ? 13.701 -2.934 -11.330 1.00 91.38 75 PHE A C 1
ATOM 544 O O . PHE A 1 75 ? 13.707 -1.735 -11.054 1.00 91.38 75 PHE A O 1
ATOM 551 N N . ASN A 1 76 ? 13.182 -3.386 -12.475 1.00 89.81 76 ASN A N 1
ATOM 552 C CA . ASN A 1 76 ? 12.530 -2.513 -13.451 1.00 89.81 76 ASN A CA 1
ATOM 553 C C . ASN A 1 76 ? 11.262 -1.829 -12.902 1.00 89.81 76 ASN A C 1
ATOM 555 O O . ASN A 1 76 ? 10.923 -0.747 -13.368 1.00 89.81 76 ASN A O 1
ATOM 559 N N . LEU A 1 77 ? 10.623 -2.371 -11.855 1.00 91.88 77 LEU A N 1
ATOM 560 C CA . LEU A 1 77 ? 9.489 -1.725 -11.164 1.00 91.88 77 LEU A CA 1
ATOM 561 C C . LEU A 1 77 ? 9.830 -0.356 -10.589 1.00 91.88 77 LEU A C 1
ATOM 563 O O . LEU A 1 77 ? 8.967 0.488 -10.396 1.00 91.88 77 LEU A O 1
ATOM 567 N N . TRP A 1 78 ? 11.098 -0.134 -10.278 1.00 92.62 78 TRP A N 1
ATOM 568 C CA . TRP A 1 78 ? 11.528 1.084 -9.619 1.00 92.62 78 TRP A CA 1
ATOM 569 C C . TRP A 1 78 ? 11.739 2.232 -10.619 1.00 92.62 78 TRP A C 1
ATOM 571 O O . TRP A 1 78 ? 11.835 3.390 -10.218 1.00 92.62 78 TRP A O 1
ATOM 581 N N . GLY A 1 79 ? 11.763 1.955 -11.928 1.00 92.19 79 GLY A N 1
ATOM 582 C CA . GLY A 1 79 ? 12.001 2.983 -12.940 1.00 92.19 79 GLY A CA 1
ATOM 583 C C . GLY A 1 79 ? 13.270 3.776 -12.621 1.00 92.19 79 GLY A C 1
ATOM 584 O O . GLY A 1 79 ? 14.301 3.202 -12.267 1.00 92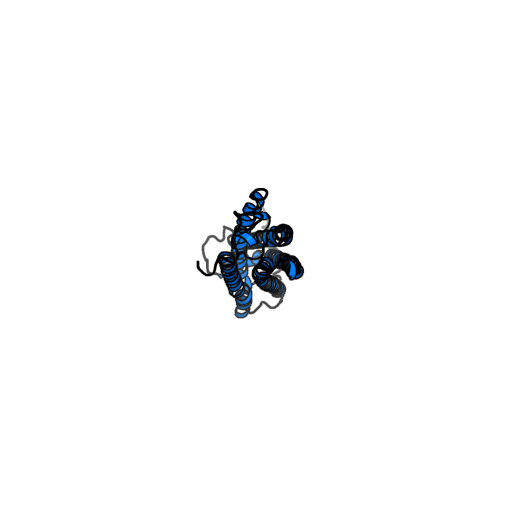.19 79 GLY A O 1
ATOM 585 N N . SER A 1 80 ? 13.197 5.100 -12.691 1.00 93.81 80 SER A N 1
ATOM 586 C CA . SER A 1 80 ? 14.356 5.962 -12.462 1.00 93.81 80 SER A CA 1
ATOM 587 C C . SER A 1 80 ? 14.799 6.112 -11.009 1.00 93.81 80 SER A C 1
ATOM 589 O O . SER A 1 80 ? 15.945 6.495 -10.789 1.00 93.81 80 SER A O 1
ATOM 591 N N . ILE A 1 81 ? 13.985 5.748 -10.008 1.00 94.62 81 ILE A N 1
ATOM 592 C CA . ILE A 1 81 ? 14.372 5.865 -8.584 1.00 94.62 81 ILE A CA 1
ATOM 593 C C . ILE A 1 81 ? 15.592 4.986 -8.243 1.00 94.62 81 ILE A C 1
ATOM 595 O O . ILE A 1 81 ? 16.313 5.277 -7.294 1.00 94.62 81 ILE A O 1
ATOM 599 N N . TYR A 1 82 ? 15.839 3.933 -9.033 1.00 93.31 82 TYR A N 1
ATOM 600 C CA . TYR A 1 82 ? 16.961 3.010 -8.865 1.00 93.31 82 TYR A CA 1
ATOM 601 C C . TYR A 1 82 ? 18.306 3.618 -9.305 1.00 93.31 82 TYR A C 1
ATOM 603 O O . TYR A 1 82 ? 19.370 3.063 -9.035 1.00 93.31 82 TYR A O 1
ATOM 611 N N . ASP A 1 83 ? 18.295 4.773 -9.975 1.00 92.69 83 ASP A N 1
ATOM 612 C CA . ASP A 1 83 ? 19.526 5.442 -10.377 1.00 92.69 83 ASP A CA 1
ATOM 613 C C . ASP A 1 83 ? 20.393 5.849 -9.192 1.00 92.69 83 ASP A C 1
ATOM 615 O O . ASP A 1 83 ? 19.908 6.315 -8.161 1.00 92.69 83 ASP A O 1
ATOM 619 N N . LYS A 1 84 ? 21.715 5.842 -9.412 1.00 91.62 84 LYS A N 1
ATOM 620 C CA . LYS A 1 84 ? 22.710 6.273 -8.417 1.00 91.62 84 LYS A CA 1
ATOM 621 C C . LYS A 1 84 ? 22.393 7.649 -7.814 1.00 91.62 84 LYS A C 1
ATOM 623 O O . LYS A 1 84 ? 22.592 7.851 -6.617 1.00 91.62 84 LYS A O 1
ATOM 628 N N . LYS A 1 85 ? 21.835 8.574 -8.607 1.00 94.31 85 LYS A N 1
ATOM 629 C CA . LYS A 1 85 ? 21.449 9.926 -8.157 1.00 94.31 85 LYS A CA 1
ATOM 630 C C . LYS A 1 85 ? 20.266 9.947 -7.174 1.00 94.31 85 LYS A C 1
ATOM 632 O O . LYS A 1 85 ? 20.142 10.896 -6.406 1.00 94.31 85 LYS A O 1
ATOM 637 N N . TYR A 1 86 ? 19.430 8.909 -7.168 1.00 95.75 86 TYR A N 1
ATOM 638 C CA . TYR A 1 86 ? 18.261 8.768 -6.295 1.00 95.75 86 TYR A CA 1
ATOM 639 C C . TYR A 1 86 ? 18.387 7.608 -5.297 1.00 95.75 86 TYR A C 1
ATOM 641 O O . TYR A 1 86 ? 17.411 7.269 -4.637 1.00 95.75 86 TYR A O 1
ATOM 649 N N . THR A 1 87 ? 19.589 7.052 -5.102 1.00 94.00 87 THR A N 1
ATOM 650 C CA . THR A 1 87 ? 19.840 5.952 -4.146 1.00 94.00 87 THR A CA 1
ATOM 651 C C . THR A 1 87 ? 19.258 6.216 -2.754 1.00 94.00 87 THR A C 1
ATOM 653 O O . THR A 1 87 ? 18.705 5.316 -2.128 1.00 94.00 87 THR A O 1
ATOM 656 N N . TRP A 1 88 ? 19.350 7.456 -2.262 1.00 96.19 88 TRP A N 1
ATOM 657 C CA . TRP A 1 88 ? 18.787 7.841 -0.964 1.00 96.19 88 TRP A CA 1
ATOM 658 C C . TRP A 1 88 ? 17.257 7.721 -0.938 1.00 96.19 88 TRP A C 1
ATOM 660 O O . TRP A 1 88 ? 16.690 7.287 0.062 1.00 96.19 88 TRP A O 1
ATOM 670 N N . LEU A 1 89 ? 16.594 8.076 -2.041 1.00 95.69 89 LEU A N 1
ATOM 671 C CA . LEU A 1 89 ? 15.145 8.021 -2.184 1.00 95.69 89 LEU A CA 1
ATOM 672 C C . LEU A 1 89 ? 14.688 6.570 -2.332 1.00 95.69 89 LEU A C 1
ATOM 674 O O . LEU A 1 89 ? 13.702 6.185 -1.716 1.00 95.69 89 LEU A O 1
ATOM 678 N N . TYR A 1 90 ? 15.442 5.745 -3.063 1.00 95.31 90 TYR A N 1
ATOM 679 C CA . TYR A 1 90 ? 15.212 4.303 -3.115 1.00 95.31 90 TYR A CA 1
ATOM 680 C C . TYR A 1 90 ? 15.348 3.656 -1.730 1.00 95.31 90 TYR A C 1
ATOM 682 O O . TYR A 1 90 ? 14.472 2.900 -1.320 1.00 95.31 90 TYR A O 1
ATOM 690 N N . ALA A 1 91 ? 16.387 3.996 -0.960 1.00 96.00 91 ALA A N 1
ATOM 691 C CA . ALA A 1 91 ? 16.547 3.505 0.410 1.00 96.00 91 ALA A CA 1
ATOM 692 C C . ALA A 1 91 ? 15.387 3.949 1.319 1.00 96.00 91 ALA A C 1
ATOM 694 O O . ALA A 1 91 ? 14.840 3.132 2.061 1.00 96.00 91 ALA A O 1
ATOM 695 N N . LEU A 1 92 ? 14.971 5.219 1.222 1.00 96.12 92 LEU A N 1
ATOM 696 C CA . LEU A 1 92 ? 13.796 5.736 1.926 1.00 96.12 92 LEU A CA 1
ATOM 697 C C . LEU A 1 92 ? 12.529 4.968 1.537 1.00 96.12 92 LEU A C 1
ATOM 699 O O . LEU A 1 92 ? 11.714 4.668 2.404 1.00 96.12 92 LEU A O 1
ATOM 703 N N . TYR A 1 93 ? 12.388 4.614 0.261 1.00 95.44 93 TYR A N 1
ATOM 704 C CA . TYR A 1 93 ? 11.269 3.826 -0.232 1.00 95.44 93 TYR A CA 1
ATOM 705 C C . TYR A 1 93 ? 11.240 2.428 0.395 1.00 95.44 93 TYR A C 1
ATOM 707 O O . TYR A 1 93 ? 10.212 2.021 0.929 1.00 95.44 93 TYR A O 1
ATOM 715 N N . GLN A 1 94 ? 12.374 1.719 0.405 1.00 95.12 94 GLN A N 1
ATOM 716 C CA . GLN A 1 94 ? 12.479 0.377 0.993 1.00 95.12 94 GLN A CA 1
ATOM 717 C C . GLN A 1 94 ? 12.201 0.384 2.502 1.00 95.12 94 GLN A C 1
ATOM 719 O O . GLN A 1 94 ? 11.459 -0.456 3.011 1.00 95.12 94 GLN A O 1
ATOM 724 N N . ILE A 1 95 ? 12.749 1.365 3.228 1.00 96.69 95 ILE A N 1
ATOM 725 C CA . ILE A 1 95 ? 12.466 1.546 4.659 1.00 96.69 95 ILE A CA 1
ATOM 726 C C . ILE A 1 95 ? 10.987 1.877 4.864 1.00 96.69 95 ILE A C 1
ATOM 728 O O . ILE A 1 95 ? 10.338 1.287 5.727 1.00 96.69 95 ILE A O 1
ATOM 732 N N . GLY A 1 96 ? 10.444 2.788 4.056 1.00 96.06 96 GLY A N 1
ATOM 733 C CA . GLY A 1 96 ? 9.037 3.164 4.080 1.00 96.06 96 GLY A CA 1
ATOM 734 C C . GLY A 1 96 ? 8.119 1.962 3.882 1.00 96.06 96 GLY A C 1
ATOM 735 O O . GLY A 1 96 ? 7.160 1.822 4.631 1.00 96.06 96 GLY A O 1
ATOM 736 N N . PHE A 1 97 ? 8.451 1.067 2.950 1.00 94.12 97 PHE A N 1
ATOM 737 C CA . PHE A 1 97 ? 7.689 -0.152 2.689 1.00 94.12 97 PHE A CA 1
ATOM 738 C C . PHE A 1 97 ? 7.679 -1.086 3.907 1.00 94.12 97 PHE A C 1
ATOM 740 O O . PHE A 1 97 ? 6.621 -1.543 4.335 1.00 94.12 97 PHE A O 1
ATOM 747 N N . LEU A 1 98 ? 8.838 -1.320 4.537 1.00 95.69 98 LEU A N 1
ATOM 748 C CA . LEU A 1 98 ? 8.925 -2.135 5.758 1.00 95.69 98 LEU A CA 1
ATOM 749 C C . LEU A 1 98 ? 8.131 -1.525 6.921 1.00 95.69 98 LEU A C 1
ATOM 751 O O . LEU A 1 98 ? 7.440 -2.239 7.656 1.00 95.69 98 LEU A O 1
ATOM 755 N N . VAL A 1 99 ? 8.210 -0.203 7.081 1.00 94.88 99 VAL A N 1
ATOM 756 C CA . VAL A 1 99 ? 7.450 0.551 8.086 1.00 94.88 99 VAL A CA 1
ATOM 757 C C . VAL A 1 99 ? 5.947 0.472 7.801 1.00 94.88 99 VAL A C 1
ATOM 759 O O . VAL A 1 99 ? 5.169 0.253 8.727 1.00 94.88 99 VAL A O 1
ATOM 762 N N . ALA A 1 100 ? 5.534 0.569 6.538 1.00 95.50 100 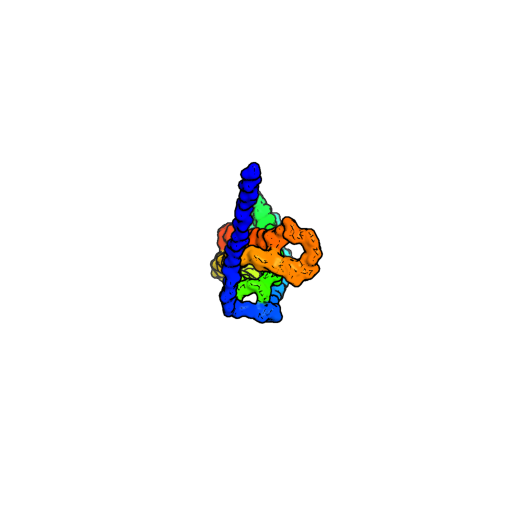ALA A N 1
ATOM 763 C CA . ALA A 1 100 ? 4.144 0.454 6.111 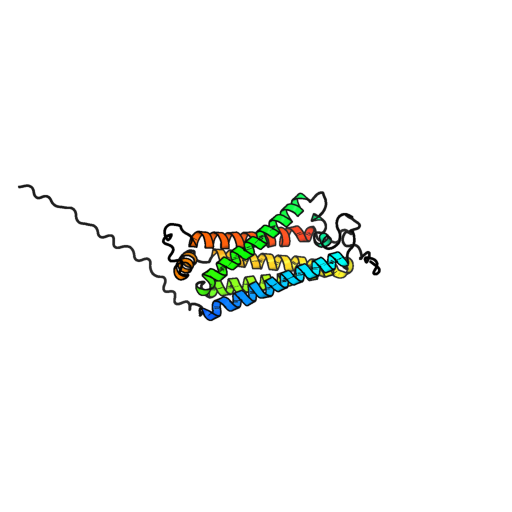1.00 95.50 100 ALA A CA 1
ATOM 764 C C . ALA A 1 100 ? 3.580 -0.951 6.345 1.00 95.50 100 ALA A C 1
ATOM 766 O O . ALA A 1 100 ? 2.518 -1.082 6.950 1.00 95.50 100 ALA A O 1
ATOM 767 N N . ALA A 1 101 ? 4.310 -1.999 5.955 1.00 94.00 101 ALA A N 1
ATOM 768 C CA . ALA A 1 101 ? 3.920 -3.388 6.183 1.00 94.00 101 ALA A CA 1
ATOM 769 C C . ALA A 1 101 ? 3.793 -3.700 7.683 1.00 94.00 101 ALA A C 1
ATOM 771 O O . ALA A 1 101 ? 2.811 -4.296 8.130 1.00 94.00 101 ALA A O 1
ATOM 772 N N . SER A 1 102 ? 4.745 -3.224 8.489 1.00 95.44 102 SER A N 1
ATOM 773 C CA . SER A 1 102 ? 4.671 -3.341 9.949 1.00 95.44 102 SER A CA 1
ATOM 774 C C . SER A 1 102 ? 3.466 -2.573 10.502 1.00 95.44 102 SER A C 1
ATOM 776 O O . SER A 1 102 ? 2.717 -3.090 11.332 1.00 95.44 102 SER A O 1
ATOM 778 N N . GLY A 1 103 ? 3.242 -1.351 10.012 1.00 94.94 103 GLY A N 1
ATOM 779 C CA . GLY A 1 103 ? 2.116 -0.497 10.376 1.00 94.94 103 GLY A CA 1
ATOM 780 C C . GLY A 1 103 ? 0.759 -1.118 10.062 1.00 94.94 103 GLY A C 1
ATOM 781 O O . GLY A 1 103 ? -0.141 -1.076 10.902 1.00 94.94 103 GLY A O 1
ATOM 782 N N . PHE A 1 104 ? 0.644 -1.773 8.907 1.00 94.38 104 PHE A N 1
ATOM 783 C CA . PHE A 1 104 ? -0.527 -2.542 8.506 1.00 94.38 104 PHE A CA 1
ATOM 784 C C . PHE A 1 104 ? -0.839 -3.651 9.513 1.00 94.38 104 PHE A C 1
ATOM 786 O O . PHE A 1 104 ? -1.962 -3.733 10.008 1.00 94.38 104 PHE A O 1
ATOM 793 N N . ILE A 1 105 ? 0.158 -4.468 9.873 1.00 93.69 105 ILE A N 1
ATOM 794 C CA . ILE A 1 105 ? -0.012 -5.582 10.818 1.00 93.69 105 ILE A CA 1
ATOM 795 C C . ILE A 1 105 ? -0.405 -5.059 12.206 1.00 93.69 105 ILE A C 1
ATOM 797 O O . ILE A 1 105 ? -1.328 -5.585 12.830 1.00 93.69 105 ILE A O 1
ATOM 801 N N . MET A 1 106 ? 0.253 -3.995 12.675 1.00 93.94 106 MET A N 1
ATOM 802 C CA . MET A 1 106 ? -0.056 -3.341 13.952 1.00 93.94 106 MET A CA 1
ATOM 803 C C . MET A 1 106 ? -1.486 -2.783 13.982 1.00 93.94 106 MET A C 1
ATOM 805 O O . MET A 1 106 ? -2.216 -2.995 14.955 1.00 93.94 106 MET A O 1
ATOM 809 N N . ASN A 1 107 ? -1.911 -2.105 12.911 1.00 95.44 107 ASN A N 1
ATOM 810 C CA . ASN A 1 107 ? -3.276 -1.605 12.771 1.00 95.44 107 ASN A CA 1
ATOM 811 C C . ASN A 1 107 ? -4.294 -2.747 12.736 1.00 95.44 107 ASN A C 1
ATOM 813 O O . ASN A 1 107 ? -5.271 -2.712 13.482 1.00 95.44 107 ASN A O 1
ATOM 817 N N . MET A 1 108 ? -4.044 -3.768 11.916 1.00 93.00 108 MET A N 1
ATOM 818 C CA . MET A 1 108 ? -4.901 -4.941 11.791 1.00 93.00 108 MET A CA 1
ATOM 819 C C . MET A 1 108 ? -5.109 -5.602 13.155 1.00 93.00 108 MET A C 1
ATOM 821 O O . MET A 1 108 ? -6.247 -5.789 13.577 1.00 93.00 108 MET A O 1
ATOM 825 N N . TYR A 1 109 ? -4.033 -5.884 13.893 1.00 92.38 109 TYR A N 1
ATOM 826 C CA . TYR A 1 109 ? -4.126 -6.474 15.229 1.00 92.38 109 TYR A CA 1
ATOM 827 C C . TYR A 1 109 ? -5.003 -5.640 16.175 1.00 92.38 109 TYR A C 1
ATOM 829 O O . TYR A 1 109 ? -5.890 -6.175 16.850 1.00 92.38 109 TYR A O 1
ATOM 837 N N . TYR A 1 110 ? -4.803 -4.319 16.191 1.00 93.12 110 TYR A N 1
ATOM 838 C CA . TYR A 1 110 ? -5.605 -3.412 17.007 1.00 93.12 110 TYR A CA 1
ATOM 839 C C . TYR A 1 110 ? -7.088 -3.440 16.615 1.00 93.12 110 TYR A C 1
ATOM 841 O O . TYR A 1 110 ? -7.941 -3.663 17.476 1.00 93.12 110 TYR A O 1
ATOM 849 N N . VAL A 1 111 ? -7.401 -3.276 15.325 1.00 93.19 111 VAL A N 1
ATOM 850 C CA . VAL A 1 111 ? -8.780 -3.262 14.814 1.00 93.19 111 VAL A CA 1
ATOM 851 C C . VAL A 1 111 ? -9.485 -4.580 15.119 1.00 93.19 111 VAL A C 1
ATOM 853 O O . VAL A 1 111 ? -10.609 -4.554 15.611 1.00 93.19 111 VAL A O 1
ATOM 856 N N . PHE A 1 112 ? -8.830 -5.725 14.911 1.00 91.69 112 PHE A N 1
ATOM 857 C CA . PHE A 1 112 ? -9.393 -7.038 15.243 1.00 91.69 112 PHE A CA 1
ATOM 858 C C . PHE A 1 112 ? -9.685 -7.181 16.740 1.00 91.69 112 PHE A C 1
ATOM 860 O O . PHE A 1 112 ? -10.726 -7.722 17.112 1.00 91.69 112 PHE A O 1
ATOM 867 N N . THR A 1 113 ? -8.806 -6.652 17.596 1.00 89.56 113 THR A N 1
ATOM 868 C CA . THR A 1 113 ? -8.970 -6.703 19.057 1.00 89.56 113 THR A CA 1
ATOM 869 C C . THR A 1 113 ? -10.218 -5.949 19.517 1.00 89.56 113 THR A C 1
ATOM 871 O O . THR A 1 113 ? -10.933 -6.410 20.406 1.00 89.56 113 THR A O 1
ATOM 874 N N . VAL A 1 114 ? -10.507 -4.795 18.909 1.00 91.25 114 VAL A N 1
ATOM 875 C CA . VAL A 1 114 ? -11.626 -3.931 19.325 1.00 91.25 114 VAL A CA 1
ATOM 876 C C . VAL A 1 114 ? -12.859 -4.041 18.422 1.00 91.25 114 VAL A C 1
ATOM 878 O O . VAL A 1 114 ? -13.879 -3.432 18.727 1.00 91.25 114 VAL A O 1
ATOM 881 N N . ALA A 1 115 ? -12.819 -4.853 17.359 1.00 91.38 115 ALA A N 1
ATOM 882 C CA . ALA A 1 115 ? -13.821 -4.918 16.288 1.00 91.38 115 ALA A CA 1
ATOM 883 C C . ALA A 1 115 ? -15.271 -5.015 16.781 1.00 91.38 115 ALA A C 1
ATOM 885 O O . ALA A 1 115 ? -16.135 -4.273 16.325 1.00 91.38 115 ALA A O 1
ATOM 886 N N . SER A 1 116 ? -15.538 -5.904 17.746 1.00 88.38 116 SER A N 1
ATOM 887 C CA . SER A 1 116 ? -16.894 -6.123 18.275 1.00 88.38 116 SER A CA 1
ATOM 888 C C . SER A 1 116 ? -17.435 -4.983 19.144 1.00 88.38 116 SER A C 1
ATOM 890 O O . SER A 1 116 ? -18.568 -5.053 19.608 1.00 88.38 116 SER A O 1
ATOM 892 N N . LEU A 1 117 ? -16.603 -3.981 19.429 1.00 90.00 117 LEU A N 1
ATOM 893 C CA . LEU A 1 117 ? -16.920 -2.840 20.284 1.00 90.00 117 LEU A CA 1
ATOM 894 C C . LEU A 1 117 ? -17.041 -1.536 19.485 1.00 90.00 117 LEU A C 1
ATOM 896 O O . LEU A 1 117 ? -17.557 -0.553 20.009 1.00 90.00 117 LEU A O 1
ATOM 900 N N . ILE A 1 118 ? -16.559 -1.507 18.236 1.00 90.06 118 ILE A N 1
ATOM 901 C CA . ILE A 1 118 ? -16.600 -0.311 17.391 1.00 90.06 118 ILE A CA 1
ATOM 902 C C . ILE A 1 118 ? -18.066 0.006 17.037 1.00 90.06 118 ILE A C 1
ATOM 904 O O . ILE A 1 118 ? -18.797 -0.897 16.620 1.00 90.06 118 ILE A O 1
ATOM 908 N N . PRO A 1 119 ? -18.509 1.277 17.129 1.00 90.69 119 PRO A N 1
ATOM 909 C CA . PRO A 1 119 ? -19.834 1.679 16.666 1.00 90.69 119 PRO A CA 1
ATOM 910 C C . PRO A 1 119 ? -20.071 1.283 15.204 1.00 90.69 119 PRO A C 1
ATOM 912 O O . PRO A 1 119 ? -19.223 1.540 14.348 1.00 90.69 119 PRO A O 1
ATOM 915 N N . THR A 1 120 ? -21.245 0.729 14.895 1.00 88.94 120 THR A N 1
ATOM 916 C CA . THR A 1 120 ? -21.585 0.152 13.578 1.00 88.94 120 THR A CA 1
ATOM 917 C C . THR A 1 120 ? -21.271 1.083 12.403 1.00 88.94 120 THR A C 1
ATOM 919 O O . THR A 1 120 ? -20.700 0.649 11.403 1.00 88.94 120 THR A O 1
ATOM 922 N N . ASN A 1 121 ? -21.562 2.381 12.539 1.00 92.75 121 ASN A N 1
ATOM 923 C CA . ASN A 1 121 ? -21.281 3.378 11.502 1.00 92.75 121 ASN A CA 1
ATOM 924 C C . ASN A 1 121 ? -19.777 3.551 11.239 1.00 92.75 121 ASN A C 1
ATOM 926 O O . ASN A 1 121 ? -19.361 3.668 10.089 1.00 92.75 121 ASN A O 1
ATOM 930 N N . LEU A 1 122 ? -18.957 3.577 12.295 1.00 94.38 122 LEU A N 1
ATOM 931 C CA . LEU A 1 122 ? -17.504 3.710 12.175 1.00 94.38 122 LEU A CA 1
ATOM 932 C C . LEU A 1 122 ? -16.882 2.413 11.649 1.00 94.38 122 LEU A C 1
ATOM 934 O O . LEU A 1 122 ? -16.035 2.458 10.761 1.00 94.38 122 LEU A O 1
ATOM 938 N N . TYR A 1 123 ? -17.355 1.268 12.141 1.00 92.81 123 TYR A N 1
ATOM 939 C CA . TYR A 1 123 ? -16.931 -0.049 11.678 1.00 92.81 123 TYR A CA 1
ATOM 940 C C . TYR A 1 123 ? -17.213 -0.241 10.181 1.00 92.81 123 TYR A C 1
ATOM 942 O O . TYR A 1 123 ? -16.331 -0.664 9.438 1.00 92.81 123 TYR A O 1
ATOM 950 N N . SER A 1 124 ? -18.413 0.131 9.720 1.00 92.88 124 SER A N 1
ATOM 951 C CA . SER A 1 124 ? -18.783 0.065 8.303 1.00 92.88 124 SER A CA 1
ATOM 952 C C . SER A 1 124 ? -17.890 0.960 7.441 1.00 92.88 124 SER A C 1
ATOM 954 O O . SER A 1 124 ? -17.381 0.491 6.429 1.00 92.88 124 SER A O 1
ATOM 956 N N . LYS A 1 125 ? -17.619 2.205 7.862 1.00 95.94 125 LYS A N 1
ATOM 957 C CA . LYS A 1 125 ? -16.692 3.103 7.150 1.00 95.94 125 LYS A CA 1
ATOM 958 C C . LYS A 1 125 ? -15.280 2.528 7.062 1.00 95.94 125 LYS A C 1
ATOM 960 O O . LYS A 1 125 ? -14.697 2.545 5.983 1.00 95.94 125 LYS A O 1
ATOM 965 N N . LEU A 1 126 ? -14.758 1.995 8.169 1.00 95.69 126 LEU A N 1
ATOM 966 C CA . LEU A 1 126 ? -13.434 1.376 8.220 1.00 95.69 126 LEU A CA 1
ATOM 967 C C . LEU A 1 126 ? -13.347 0.167 7.281 1.00 95.69 126 LEU A C 1
ATOM 969 O O . LEU A 1 126 ? -12.404 0.068 6.501 1.00 95.69 126 LEU A O 1
ATOM 973 N N . CYS A 1 127 ? -14.350 -0.714 7.308 1.00 94.75 127 CYS A N 1
ATOM 974 C CA . CYS A 1 127 ? -14.403 -1.883 6.432 1.00 94.75 127 CYS A CA 1
ATOM 975 C C . CYS A 1 127 ? -14.521 -1.485 4.959 1.00 94.75 127 CYS A C 1
ATOM 977 O O . CYS A 1 127 ? -13.789 -2.018 4.136 1.00 94.75 127 CYS A O 1
ATOM 979 N N . SER A 1 128 ? -15.393 -0.533 4.619 1.00 95.69 128 SER A N 1
ATOM 980 C CA . SER A 1 128 ? -15.550 -0.064 3.239 1.00 95.69 128 SER A CA 1
ATOM 981 C C . SER A 1 128 ? -14.275 0.592 2.712 1.00 95.69 128 SER A C 1
ATOM 983 O O . SER A 1 128 ? -13.862 0.300 1.596 1.00 95.69 128 SER A O 1
ATOM 985 N N . ALA A 1 129 ? -13.620 1.436 3.517 1.00 97.62 129 ALA A N 1
ATOM 986 C CA . ALA A 1 129 ? -12.352 2.057 3.143 1.00 97.62 129 ALA A CA 1
ATOM 987 C C . ALA A 1 129 ? -11.257 1.005 2.915 1.00 97.62 129 ALA A C 1
ATOM 989 O O . ALA A 1 129 ? -10.573 1.043 1.896 1.00 97.62 129 ALA A O 1
ATOM 990 N N . MET A 1 130 ? -11.141 0.020 3.810 1.00 96.31 130 MET A N 1
ATOM 991 C CA . MET A 1 130 ? -10.172 -1.062 3.644 1.00 96.31 130 MET A CA 1
ATOM 992 C C . MET A 1 130 ? -10.506 -1.968 2.450 1.00 96.31 130 MET A C 1
ATOM 994 O O . MET A 1 130 ? -9.603 -2.403 1.749 1.00 96.31 130 MET A O 1
ATOM 998 N N . ALA A 1 131 ? -11.785 -2.227 2.172 1.00 95.69 131 ALA A N 1
ATOM 999 C CA . ALA A 1 131 ? -12.196 -3.000 1.003 1.00 95.69 131 ALA A CA 1
ATOM 1000 C C . ALA A 1 131 ? -11.814 -2.293 -0.305 1.00 95.69 131 ALA A C 1
ATOM 1002 O O . ALA A 1 131 ? -11.282 -2.936 -1.205 1.00 95.69 131 ALA A O 1
ATOM 1003 N N . VAL A 1 132 ? -12.026 -0.973 -0.394 1.00 97.31 132 VAL A N 1
ATOM 1004 C CA . VAL A 1 132 ? -11.567 -0.174 -1.541 1.00 97.31 132 VAL A CA 1
ATOM 1005 C C . VAL A 1 132 ? -10.049 -0.253 -1.664 1.00 97.31 132 VAL A C 1
ATOM 1007 O O . VAL A 1 132 ? -9.563 -0.574 -2.742 1.00 97.31 132 VAL A O 1
ATOM 1010 N N . PHE A 1 133 ? -9.309 -0.037 -0.571 1.00 97.06 133 PHE A N 1
ATOM 1011 C CA . PHE A 1 133 ? -7.851 -0.162 -0.578 1.00 97.06 133 PHE A CA 1
ATOM 1012 C C . PHE A 1 133 ? -7.412 -1.529 -1.117 1.00 97.06 133 PHE A C 1
ATOM 1014 O O . PHE A 1 133 ? -6.682 -1.584 -2.089 1.00 97.06 133 PHE A O 1
ATOM 1021 N N . MET A 1 134 ? -7.932 -2.627 -0.568 1.00 94.94 134 MET A N 1
ATOM 1022 C CA . MET A 1 134 ? -7.544 -3.990 -0.946 1.00 94.94 134 MET A CA 1
ATOM 1023 C C . MET A 1 134 ? -7.883 -4.360 -2.393 1.00 94.94 134 MET A C 1
ATOM 1025 O O . MET A 1 134 ? -7.124 -5.084 -3.030 1.00 94.94 134 MET A O 1
ATOM 1029 N N . VAL A 1 135 ? -9.025 -3.896 -2.912 1.00 94.44 135 VAL A N 1
ATOM 1030 C CA . VAL A 1 135 ? -9.422 -4.155 -4.304 1.00 94.44 135 VAL A CA 1
ATOM 1031 C C . VAL A 1 135 ? -8.488 -3.443 -5.269 1.00 94.44 135 VAL A C 1
ATOM 1033 O O . VAL A 1 135 ? -8.040 -4.062 -6.229 1.00 94.44 135 VAL A O 1
ATOM 1036 N N . PHE A 1 136 ? -8.204 -2.164 -5.019 1.00 96.06 136 PHE A N 1
ATOM 1037 C CA . PHE A 1 136 ? -7.321 -1.389 -5.882 1.00 96.06 136 PHE A CA 1
ATOM 1038 C C . PHE A 1 136 ? -5.878 -1.872 -5.727 1.00 96.06 136 PHE A C 1
ATOM 1040 O O . PHE A 1 136 ? -5.290 -2.266 -6.715 1.00 96.06 136 PHE A O 1
ATOM 1047 N N . GLU A 1 137 ? -5.376 -2.059 -4.507 1.00 94.44 137 GLU A N 1
ATOM 1048 C CA . GLU A 1 137 ? -4.021 -2.562 -4.230 1.00 94.44 137 GLU A CA 1
ATOM 1049 C C . GLU A 1 137 ? -3.713 -3.926 -4.886 1.00 94.44 137 GLU A C 1
ATOM 1051 O O . GLU A 1 137 ? -2.562 -4.302 -5.087 1.00 94.44 137 GLU A O 1
ATOM 1056 N N . HIS A 1 138 ? -4.730 -4.699 -5.263 1.00 94.12 138 HIS A N 1
ATOM 1057 C CA . HIS A 1 138 ? -4.534 -5.948 -5.992 1.00 94.12 138 HIS A CA 1
ATOM 1058 C C . HIS A 1 138 ? -4.146 -5.759 -7.473 1.00 94.12 138 HIS A C 1
ATOM 1060 O O . HIS A 1 138 ? -3.620 -6.692 -8.092 1.00 94.12 138 HIS A O 1
ATOM 1066 N N . LEU A 1 139 ? -4.423 -4.586 -8.050 1.00 94.88 139 LEU A N 1
ATOM 1067 C CA . LEU A 1 139 ? -4.332 -4.301 -9.482 1.00 94.88 139 LEU A CA 1
ATOM 1068 C C . LEU A 1 139 ? -3.009 -3.640 -9.886 1.00 94.88 139 LEU A C 1
ATOM 1070 O O . LEU A 1 139 ? -2.543 -3.903 -11.001 1.00 94.88 139 LEU A O 1
ATOM 1074 N N . TRP A 1 140 ? -2.375 -2.869 -8.994 1.00 93.38 140 TRP A N 1
ATOM 1075 C CA . TRP A 1 140 ? -1.216 -2.047 -9.354 1.00 93.38 140 TRP A CA 1
ATOM 1076 C C . TRP A 1 140 ? -0.077 -2.889 -9.915 1.00 93.38 140 TRP A C 1
ATOM 1078 O O . TRP A 1 140 ? 0.472 -2.579 -10.969 1.00 93.38 140 TRP A O 1
ATOM 1088 N N . MET A 1 141 ? 0.257 -4.000 -9.257 1.00 94.56 141 MET A N 1
ATOM 1089 C CA . MET A 1 141 ? 1.428 -4.793 -9.614 1.00 94.56 141 MET A CA 1
ATOM 1090 C C . MET A 1 141 ? 1.262 -5.531 -10.961 1.00 94.56 141 MET A C 1
ATOM 1092 O O . MET A 1 141 ? 2.164 -5.434 -11.806 1.00 94.56 141 MET A O 1
ATOM 1096 N N . PRO A 1 142 ? 0.124 -6.205 -11.243 1.00 95.19 142 PRO A N 1
ATOM 1097 C CA . PRO A 1 142 ? -0.178 -6.691 -12.589 1.00 95.19 142 PRO A CA 1
ATOM 1098 C C . PRO A 1 142 ? -0.146 -5.587 -13.653 1.00 95.19 142 PRO A C 1
ATOM 1100 O O . PRO A 1 142 ? 0.446 -5.786 -14.717 1.00 95.19 142 PRO A O 1
ATOM 1103 N N . ALA A 1 143 ? -0.729 -4.416 -13.372 1.00 95.06 143 ALA A N 1
ATOM 1104 C CA . ALA A 1 143 ? -0.721 -3.289 -14.301 1.00 95.06 143 ALA A CA 1
ATOM 1105 C C . ALA A 1 143 ? 0.708 -2.798 -14.589 1.00 95.06 143 ALA A C 1
ATOM 1107 O O . ALA A 1 143 ? 1.055 -2.582 -15.750 1.00 95.06 143 ALA A O 1
ATOM 1108 N N . CYS A 1 144 ? 1.570 -2.727 -13.571 1.00 94.25 144 CYS A N 1
ATOM 1109 C CA . CYS A 1 144 ? 2.984 -2.380 -13.718 1.00 94.25 144 CYS A CA 1
ATOM 1110 C C . CYS A 1 144 ? 3.727 -3.375 -14.612 1.00 94.25 144 CYS A C 1
ATOM 1112 O O . CYS A 1 144 ? 4.453 -2.970 -15.517 1.00 94.25 144 CYS A O 1
ATOM 1114 N N . CYS A 1 145 ? 3.519 -4.678 -14.411 1.00 93.56 145 CYS A N 1
ATOM 1115 C CA . CYS A 1 145 ? 4.147 -5.709 -15.241 1.00 93.56 145 CYS A CA 1
ATOM 1116 C C . CYS A 1 145 ? 3.700 -5.628 -16.704 1.00 93.56 145 CYS A C 1
ATOM 1118 O O . CYS A 1 145 ? 4.510 -5.821 -17.615 1.00 93.56 145 CYS A O 1
ATOM 1120 N N . LEU A 1 146 ? 2.415 -5.339 -16.933 1.00 92.25 146 LEU A N 1
ATOM 1121 C CA . LEU A 1 146 ? 1.865 -5.138 -18.270 1.00 92.25 146 LEU A CA 1
ATOM 1122 C C . LEU A 1 146 ? 2.396 -3.859 -18.923 1.00 92.25 146 LEU A C 1
ATOM 1124 O O . LEU A 1 146 ? 2.634 -3.872 -20.129 1.00 92.25 146 LEU A O 1
ATOM 1128 N N . TYR A 1 147 ? 2.574 -2.783 -18.160 1.00 92.19 147 TYR A N 1
ATOM 1129 C CA . TYR A 1 147 ? 3.120 -1.524 -18.656 1.00 92.19 147 TYR A CA 1
ATOM 1130 C C . TYR A 1 147 ? 4.601 -1.655 -19.032 1.00 92.19 147 TYR A C 1
ATOM 1132 O O . TYR A 1 147 ? 4.971 -1.287 -20.140 1.00 92.19 147 TYR A O 1
ATOM 1140 N N . ILE A 1 148 ? 5.427 -2.284 -18.184 1.00 91.00 148 ILE A N 1
ATOM 1141 C CA . ILE A 1 148 ? 6.859 -2.521 -18.464 1.00 91.00 148 ILE A CA 1
ATOM 1142 C C . ILE A 1 148 ? 7.061 -3.307 -19.770 1.00 91.00 148 ILE A C 1
ATOM 1144 O O . ILE A 1 148 ? 8.038 -3.087 -20.482 1.00 91.00 148 ILE A O 1
ATOM 1148 N N . GLY A 1 149 ? 6.145 -4.222 -20.099 1.00 87.25 149 GLY A N 1
ATOM 1149 C CA . GLY A 1 149 ? 6.246 -5.046 -21.304 1.00 87.25 149 GLY A CA 1
ATOM 1150 C C . GLY A 1 149 ? 6.055 -4.308 -22.620 1.00 87.25 149 GLY A C 1
ATOM 1151 O O . GLY A 1 149 ? 6.567 -4.763 -23.641 1.00 87.25 149 GLY A O 1
ATOM 1152 N N . ASP A 1 150 ? 5.300 -3.213 -22.609 1.00 86.00 150 ASP A N 1
ATOM 1153 C CA . ASP A 1 150 ? 4.945 -2.466 -23.814 1.00 86.00 150 ASP A CA 1
ATOM 1154 C C . ASP A 1 150 ? 4.474 -1.045 -23.451 1.00 86.00 150 ASP A C 1
ATOM 1156 O O . ASP A 1 150 ? 3.291 -0.722 -23.583 1.00 86.00 150 ASP A O 1
ATOM 1160 N N . PRO A 1 151 ? 5.377 -0.192 -22.944 1.00 83.00 151 PRO A N 1
ATOM 1161 C CA . PRO A 1 151 ? 5.020 1.121 -22.404 1.00 83.00 151 PRO A CA 1
ATOM 1162 C C . PRO A 1 151 ? 4.445 2.045 -23.485 1.00 83.00 151 PRO A C 1
ATOM 1164 O O . PRO A 1 151 ? 3.421 2.694 -23.273 1.00 83.00 151 PRO A O 1
ATOM 1167 N N . LYS A 1 152 ? 5.036 2.030 -24.690 1.00 81.56 152 LYS A N 1
ATOM 1168 C CA . LYS A 1 152 ? 4.683 2.921 -25.807 1.00 81.56 152 LYS A CA 1
ATOM 1169 C C . LYS A 1 152 ? 3.251 2.739 -26.293 1.00 81.56 152 LYS A C 1
ATOM 1171 O O . LYS A 1 152 ? 2.584 3.719 -26.607 1.00 81.56 152 LYS A O 1
ATOM 1176 N N . ASN A 1 153 ? 2.773 1.497 -26.363 1.00 82.50 153 ASN A N 1
ATOM 1177 C CA . ASN A 1 153 ? 1.406 1.214 -26.806 1.00 82.50 153 ASN A CA 1
ATOM 1178 C C . ASN A 1 153 ? 0.406 1.175 -25.637 1.00 82.50 153 ASN A C 1
ATOM 1180 O O . ASN A 1 153 ? -0.792 0.976 -25.857 1.00 82.50 153 ASN A O 1
ATOM 1184 N N . ARG A 1 154 ? 0.874 1.345 -24.392 1.00 85.62 154 ARG A N 1
ATOM 1185 C CA . ARG A 1 154 ? 0.063 1.217 -23.175 1.00 85.62 154 ARG A CA 1
ATOM 1186 C C . ARG A 1 154 ? 0.202 2.412 -22.235 1.00 85.62 154 ARG A C 1
ATOM 1188 O O . ARG A 1 154 ? 0.101 2.244 -21.027 1.00 85.62 154 ARG A O 1
ATOM 1195 N N . ASP A 1 155 ? 0.338 3.623 -22.768 1.00 88.19 155 ASP A N 1
ATOM 1196 C CA . ASP A 1 155 ? 0.355 4.859 -21.964 1.00 88.19 155 ASP A CA 1
ATOM 1197 C C . ASP A 1 155 ? -0.877 4.985 -21.039 1.00 88.19 155 ASP A C 1
ATOM 1199 O O . ASP A 1 155 ? -0.794 5.427 -19.895 1.00 88.19 155 ASP A O 1
ATOM 1203 N N . TRP A 1 156 ? -2.032 4.477 -21.481 1.00 92.88 156 TRP A N 1
ATOM 1204 C CA . TRP A 1 156 ? -3.237 4.412 -20.652 1.00 92.88 156 TRP A CA 1
ATOM 1205 C C . TRP A 1 156 ? -3.052 3.584 -19.366 1.00 92.88 156 TRP A C 1
ATOM 1207 O O . TRP A 1 156 ? -3.700 3.891 -18.365 1.00 92.88 156 TRP A O 1
ATOM 1217 N N . LEU A 1 157 ? -2.179 2.562 -19.362 1.00 93.56 157 LEU A N 1
ATOM 1218 C CA . LEU A 1 157 ? -1.862 1.791 -18.154 1.00 93.56 157 LEU A CA 1
ATOM 1219 C C . LEU A 1 157 ? -1.099 2.642 -17.147 1.00 93.56 157 LEU A C 1
ATOM 1221 O O . LEU A 1 157 ? -1.340 2.499 -15.953 1.00 93.56 157 LEU A O 1
ATOM 1225 N N . TRP A 1 158 ? -0.224 3.542 -17.600 1.00 93.25 158 TRP A N 1
ATOM 1226 C CA . TRP A 1 158 ? 0.459 4.461 -16.695 1.00 93.25 158 TRP A CA 1
ATOM 1227 C C . TRP A 1 158 ? -0.544 5.371 -15.984 1.00 93.25 158 TRP A C 1
ATOM 1229 O O . TRP A 1 158 ? -0.522 5.479 -14.759 1.00 93.25 158 TRP A O 1
ATOM 1239 N N . TRP A 1 159 ? -1.487 5.957 -16.730 1.00 94.81 159 TRP A N 1
ATOM 1240 C CA . TRP A 1 159 ? -2.556 6.772 -16.145 1.00 94.81 159 TRP A CA 1
ATOM 1241 C C . TRP A 1 159 ? -3.464 5.973 -15.214 1.00 94.81 159 TRP A C 1
ATOM 1243 O O . TRP A 1 159 ? -3.862 6.483 -14.166 1.00 94.81 159 TRP A O 1
ATOM 1253 N N . PHE A 1 160 ? -3.769 4.725 -15.573 1.00 95.94 160 PHE A N 1
ATOM 1254 C CA . PHE A 1 160 ? -4.506 3.812 -14.709 1.00 95.94 160 PHE A CA 1
ATOM 1255 C C . PHE A 1 160 ? -3.772 3.612 -13.378 1.00 95.94 160 PHE A C 1
ATOM 1257 O O . PHE A 1 160 ? -4.345 3.941 -12.345 1.00 95.94 160 PHE A O 1
ATOM 1264 N N . ILE A 1 161 ? -2.497 3.207 -13.405 1.00 96.00 161 ILE A N 1
ATOM 1265 C CA . ILE A 1 161 ? -1.660 3.022 -12.208 1.00 96.00 161 ILE A CA 1
ATOM 1266 C C . ILE A 1 161 ? -1.601 4.320 -11.388 1.00 96.00 161 ILE A C 1
ATOM 1268 O O . ILE A 1 161 ? -1.801 4.315 -10.176 1.00 96.00 161 ILE A O 1
ATOM 1272 N N . PHE A 1 162 ? -1.384 5.463 -12.043 1.00 95.88 162 PHE A N 1
ATOM 1273 C CA . PHE A 1 162 ? -1.305 6.767 -11.385 1.00 95.88 162 PHE A CA 1
ATOM 1274 C C . PHE A 1 162 ? -2.583 7.133 -10.621 1.00 95.88 162 PHE A C 1
ATOM 1276 O O . PHE A 1 162 ? -2.517 7.651 -9.504 1.00 95.88 162 PHE A O 1
ATOM 1283 N N . VAL A 1 163 ? -3.754 6.899 -11.218 1.00 97.19 163 VAL A N 1
ATOM 1284 C CA . VAL A 1 163 ? -5.051 7.175 -10.584 1.00 97.19 163 VAL A CA 1
ATOM 1285 C C . VAL A 1 163 ? -5.357 6.142 -9.502 1.00 97.19 163 VAL A C 1
ATOM 1287 O O . VAL A 1 163 ? -5.798 6.508 -8.414 1.00 97.19 163 VAL A O 1
ATOM 1290 N N . GLU A 1 164 ? -5.089 4.871 -9.780 1.00 97.25 164 GLU A N 1
ATOM 1291 C CA . GLU A 1 164 ? -5.294 3.744 -8.874 1.00 97.25 164 GLU A CA 1
ATOM 1292 C C . GLU A 1 164 ? -4.539 3.938 -7.550 1.00 97.25 164 GLU A C 1
ATOM 1294 O O . GLU A 1 164 ? -5.152 3.897 -6.484 1.00 97.25 164 GLU A O 1
ATOM 1299 N N . LEU A 1 165 ? -3.250 4.293 -7.603 1.00 96.62 165 LEU A N 1
ATOM 1300 C CA . LEU A 1 165 ? -2.437 4.545 -6.406 1.00 96.62 165 LEU A CA 1
ATOM 1301 C C . LEU A 1 165 ? -2.964 5.720 -5.568 1.00 96.62 165 LEU A C 1
ATOM 1303 O O . LEU A 1 165 ? -2.867 5.711 -4.340 1.00 96.62 165 LEU A O 1
ATOM 1307 N N . LYS A 1 166 ? -3.591 6.726 -6.193 1.00 97.81 166 LYS A N 1
ATOM 1308 C CA . LYS A 1 166 ? -4.255 7.817 -5.456 1.00 97.81 166 LYS A CA 1
ATOM 1309 C C . LYS A 1 166 ? -5.536 7.350 -4.781 1.00 97.81 166 LYS A C 1
ATOM 1311 O O . LYS A 1 166 ? -5.829 7.801 -3.676 1.00 97.81 166 LYS A O 1
ATOM 1316 N N . ILE A 1 167 ? -6.287 6.452 -5.413 1.00 98.00 167 ILE A N 1
ATOM 1317 C CA . ILE A 1 167 ? -7.460 5.831 -4.791 1.00 98.00 167 ILE A CA 1
ATOM 1318 C C . ILE A 1 167 ? -7.017 5.009 -3.575 1.00 98.00 167 ILE A C 1
ATOM 1320 O O . ILE A 1 167 ? -7.595 5.190 -2.501 1.00 98.00 167 ILE A O 1
ATOM 1324 N N . CYS A 1 168 ? -5.950 4.208 -3.697 1.00 97.81 168 CYS A N 1
ATOM 1325 C CA . CYS A 1 168 ? -5.341 3.502 -2.566 1.00 97.81 168 CYS A CA 1
ATOM 1326 C C . CYS A 1 168 ? -4.944 4.471 -1.444 1.00 97.81 168 CYS A C 1
ATOM 1328 O O . CYS A 1 168 ? -5.339 4.270 -0.294 1.00 97.81 168 CYS A O 1
ATOM 1330 N N . ALA A 1 169 ? -4.244 5.564 -1.771 1.00 97.88 169 ALA A N 1
ATOM 1331 C CA . ALA A 1 169 ? -3.832 6.584 -0.806 1.00 97.88 169 ALA A CA 1
ATOM 1332 C C . ALA A 1 169 ? -5.022 7.193 -0.040 1.00 97.88 169 ALA A C 1
ATOM 1334 O O . ALA A 1 169 ? -5.020 7.242 1.191 1.00 97.88 169 ALA A O 1
ATOM 1335 N N . LEU A 1 170 ? -6.078 7.613 -0.743 1.00 98.31 170 LEU A N 1
ATOM 1336 C CA . LEU A 1 170 ? -7.274 8.180 -0.111 1.00 98.31 170 LEU A CA 1
ATOM 1337 C C . LEU A 1 170 ? -8.006 7.149 0.757 1.00 98.31 170 LEU A C 1
ATOM 1339 O O . LEU A 1 170 ? -8.451 7.473 1.862 1.00 98.31 170 LEU A O 1
ATOM 1343 N N . ALA A 1 171 ? -8.108 5.907 0.283 1.00 98.19 171 ALA A N 1
ATOM 1344 C CA . ALA A 1 171 ? -8.746 4.822 1.013 1.00 98.19 171 ALA A CA 1
ATOM 1345 C C . ALA A 1 171 ? -8.005 4.512 2.323 1.00 98.19 171 ALA A C 1
ATOM 1347 O O . ALA A 1 171 ? -8.632 4.424 3.382 1.00 98.19 171 ALA A O 1
ATOM 1348 N N . ILE A 1 172 ? -6.672 4.428 2.296 1.00 98.00 172 ILE A N 1
ATOM 1349 C CA . ILE A 1 172 ? -5.899 4.133 3.504 1.00 98.00 172 ILE A CA 1
ATOM 1350 C C . ILE A 1 172 ? -5.827 5.326 4.472 1.00 98.00 172 ILE A C 1
ATOM 1352 O O . ILE A 1 172 ? -5.843 5.124 5.687 1.00 98.00 172 ILE A O 1
ATOM 1356 N N . ILE A 1 173 ? -5.863 6.573 3.979 1.00 98.62 173 ILE A N 1
ATOM 1357 C CA . ILE A 1 173 ? -6.064 7.756 4.836 1.00 98.62 173 ILE A CA 1
ATOM 1358 C C . ILE A 1 173 ? -7.404 7.644 5.568 1.00 98.62 173 ILE A C 1
ATOM 1360 O O . ILE A 1 173 ? -7.469 7.878 6.776 1.00 98.62 173 ILE A O 1
ATOM 1364 N N . ALA A 1 174 ? -8.475 7.247 4.874 1.00 98.44 174 ALA A N 1
ATOM 1365 C CA . ALA A 1 174 ? -9.775 7.053 5.509 1.00 98.44 174 ALA A CA 1
ATOM 1366 C C . ALA A 1 174 ? -9.729 5.957 6.590 1.00 98.44 174 ALA A C 1
ATOM 1368 O O . ALA A 1 174 ? -10.325 6.139 7.655 1.00 98.44 174 ALA A O 1
ATOM 1369 N N . VAL A 1 175 ? -8.976 4.869 6.379 1.00 98.12 175 VAL A N 1
ATOM 1370 C CA . VAL A 1 175 ? -8.713 3.850 7.414 1.00 98.12 175 VAL A CA 1
ATOM 1371 C C . VAL A 1 175 ? -7.975 4.452 8.613 1.00 98.12 175 VAL A C 1
ATOM 1373 O O . VAL A 1 175 ? -8.379 4.212 9.754 1.00 98.12 175 VAL A O 1
ATOM 1376 N N . ALA A 1 176 ? -6.928 5.252 8.391 1.00 98.38 176 ALA A N 1
ATOM 1377 C CA . ALA A 1 176 ? -6.150 5.875 9.464 1.00 98.38 176 ALA A CA 1
ATOM 1378 C C . ALA A 1 176 ? -6.989 6.860 10.295 1.00 98.38 176 ALA A C 1
ATOM 1380 O O . ALA A 1 176 ? -6.971 6.833 11.532 1.00 98.38 176 ALA A O 1
ATOM 1381 N N . VAL A 1 177 ? -7.814 7.671 9.627 1.00 98.44 177 VAL A N 1
ATOM 1382 C CA . VAL A 1 177 ? -8.782 8.564 10.276 1.00 98.44 177 VAL A CA 1
ATOM 1383 C C . VAL A 1 177 ? -9.803 7.756 11.074 1.00 98.44 177 VAL A C 1
ATOM 1385 O O . VAL A 1 177 ? -9.995 8.027 12.258 1.00 98.44 177 VAL A O 1
ATOM 1388 N N . CYS A 1 178 ? -10.413 6.725 10.482 1.00 97.81 178 CYS A N 1
ATOM 1389 C CA . CYS A 1 178 ? -11.378 5.880 11.188 1.00 97.81 178 CYS A CA 1
ATOM 1390 C C . CYS A 1 178 ? -10.753 5.201 12.413 1.00 97.81 178 CYS A C 1
ATOM 1392 O O . CYS A 1 178 ? -11.372 5.183 13.472 1.00 97.81 178 CYS A O 1
ATOM 1394 N N . THR A 1 179 ? -9.518 4.706 12.297 1.00 97.31 179 THR A N 1
ATOM 1395 C CA . THR A 1 179 ? -8.766 4.104 13.408 1.00 97.31 179 THR A CA 1
ATOM 1396 C C . THR A 1 179 ? -8.523 5.123 14.524 1.00 97.31 179 THR A C 1
ATOM 1398 O O . THR A 1 179 ? -8.694 4.808 15.699 1.00 97.31 179 THR A O 1
ATOM 1401 N N . THR A 1 180 ? -8.171 6.362 14.173 1.00 97.62 180 THR A N 1
ATOM 1402 C CA . THR A 1 180 ? -7.949 7.452 15.138 1.00 97.62 180 THR A CA 1
ATOM 1403 C C . THR A 1 180 ? -9.229 7.812 15.899 1.00 97.62 180 THR A C 1
ATOM 1405 O O . THR A 1 180 ? -9.175 8.098 17.098 1.00 97.62 180 THR A O 1
ATOM 1408 N N . LEU A 1 181 ? -10.377 7.750 15.216 1.00 96.88 181 LEU A N 1
ATOM 1409 C CA . LEU A 1 181 ? -11.704 8.022 15.774 1.00 96.88 181 LEU A CA 1
ATOM 1410 C C . LEU A 1 181 ? -12.254 6.892 16.659 1.00 96.88 181 LEU A C 1
ATOM 1412 O O . LEU A 1 181 ? -13.304 7.081 17.271 1.00 96.88 181 LEU A O 1
ATOM 1416 N N . ILE A 1 182 ? -11.583 5.736 16.754 1.00 94.25 182 ILE A N 1
ATOM 1417 C CA . ILE A 1 182 ? -11.973 4.687 17.704 1.00 94.25 182 ILE A CA 1
ATOM 1418 C C . ILE A 1 182 ? -11.765 5.224 19.135 1.00 94.25 182 ILE A C 1
ATOM 1420 O O . ILE A 1 182 ? -10.629 5.589 19.483 1.00 94.25 182 ILE A O 1
ATOM 1424 N N . PRO A 1 183 ? -12.826 5.268 19.972 1.00 91.56 183 PRO A N 1
ATOM 1425 C CA . PRO A 1 183 ? -12.726 5.800 21.326 1.00 91.56 183 PRO A CA 1
ATOM 1426 C C . PRO A 1 183 ? -11.694 5.027 22.166 1.00 91.56 183 PRO A C 1
ATOM 1428 O O . PRO A 1 183 ? -11.678 3.789 22.129 1.00 91.56 183 PRO A O 1
ATOM 1431 N N . PRO A 1 184 ? -10.802 5.720 22.899 1.00 88.00 184 PRO A N 1
ATOM 1432 C CA . PRO A 1 184 ? -9.730 5.082 23.663 1.00 88.00 184 PRO A CA 1
ATOM 1433 C C . PRO A 1 184 ? -10.240 4.120 24.742 1.00 88.00 184 PRO A C 1
ATOM 1435 O O . PRO A 1 184 ? -9.599 3.101 25.002 1.00 88.00 184 PRO A O 1
ATOM 1438 N N . GLU A 1 185 ? -11.423 4.384 25.291 1.00 88.19 185 GLU A N 1
ATOM 1439 C CA . GLU A 1 185 ? -12.073 3.581 26.327 1.00 88.19 185 GLU A CA 1
ATOM 1440 C C . GLU A 1 185 ? -12.372 2.155 25.834 1.00 88.19 185 GLU A C 1
ATOM 1442 O O . GLU A 1 185 ? -12.360 1.201 26.613 1.00 88.19 185 GLU A O 1
ATOM 1447 N N . LEU A 1 186 ? -12.577 1.968 24.522 1.00 86.25 186 LEU A N 1
ATOM 1448 C CA . LEU A 1 186 ? -12.829 0.646 23.943 1.00 86.25 186 LEU A CA 1
ATOM 1449 C C . LEU A 1 186 ? -11.590 -0.256 23.985 1.00 86.25 186 LEU A C 1
ATOM 1451 O O . LEU A 1 186 ? -11.723 -1.469 24.139 1.00 86.25 186 LEU A O 1
ATOM 1455 N N . ALA A 1 187 ? -10.390 0.316 23.862 1.00 81.56 187 ALA A N 1
ATOM 1456 C CA . ALA A 1 187 ? -9.137 -0.438 23.921 1.00 81.56 187 ALA A CA 1
ATOM 1457 C C . ALA A 1 187 ? -8.816 -0.897 25.353 1.00 81.56 187 ALA A C 1
ATOM 1459 O O . ALA A 1 187 ? -8.313 -2.007 25.568 1.00 81.56 187 ALA A O 1
ATOM 1460 N N . GLU A 1 188 ? -9.140 -0.053 26.334 1.00 80.88 188 GLU A N 1
ATOM 1461 C CA . GLU A 1 188 ? -9.053 -0.380 27.758 1.00 80.88 188 GLU A CA 1
ATOM 1462 C C . GLU A 1 188 ? -10.056 -1.493 28.109 1.00 80.88 188 GLU A C 1
ATOM 1464 O O . GLU A 1 188 ? -9.669 -2.528 28.655 1.00 80.88 188 GLU A O 1
ATOM 1469 N N . TYR A 1 189 ? -11.311 -1.358 27.668 1.00 80.44 189 TYR A N 1
ATOM 1470 C CA . TYR A 1 189 ? -12.349 -2.366 27.888 1.00 80.44 189 TYR A CA 1
ATOM 1471 C C . TYR A 1 189 ? -12.045 -3.718 27.222 1.00 80.44 189 TYR A C 1
ATOM 1473 O O . TYR A 1 189 ? -12.249 -4.772 27.830 1.00 80.44 189 TYR A O 1
ATOM 1481 N N . ALA A 1 190 ? -11.536 -3.716 25.985 1.00 80.44 190 ALA A N 1
ATOM 1482 C CA . ALA A 1 190 ? -11.153 -4.942 25.283 1.00 80.44 190 ALA A CA 1
ATOM 1483 C C . ALA A 1 190 ? -10.046 -5.714 26.016 1.00 80.44 190 ALA A C 1
ATOM 1485 O O . ALA A 1 190 ? -10.095 -6.942 26.073 1.00 80.44 190 ALA A O 1
ATOM 1486 N N . SER A 1 191 ? -9.081 -4.999 26.606 1.00 74.00 191 SER A N 1
ATOM 1487 C CA . SER A 1 191 ? -7.990 -5.615 27.370 1.00 74.00 191 SER A CA 1
ATOM 1488 C C . SER A 1 191 ? -8.505 -6.276 28.651 1.00 74.00 191 SER A C 1
ATOM 1490 O O . SER A 1 191 ? -8.111 -7.395 28.956 1.00 74.00 191 SER A O 1
ATOM 1492 N N . TRP A 1 192 ? -9.458 -5.644 29.343 1.00 68.88 192 TRP A N 1
ATOM 1493 C CA . TRP A 1 192 ? -10.091 -6.211 30.538 1.00 68.88 192 TRP A CA 1
ATOM 1494 C C . TRP A 1 192 ? -10.914 -7.476 30.236 1.00 68.88 192 TRP A C 1
ATOM 1496 O O . TRP A 1 192 ? -10.820 -8.479 30.939 1.00 68.88 192 TRP A O 1
ATOM 1506 N N . LYS A 1 193 ? -11.701 -7.470 29.151 1.00 68.12 193 LYS A N 1
ATOM 1507 C CA . LYS A 1 193 ? -12.592 -8.593 28.798 1.00 68.12 193 LYS A CA 1
ATOM 1508 C C . LYS A 1 193 ? -11.871 -9.849 28.295 1.00 68.12 193 LYS A C 1
ATOM 1510 O O . LYS A 1 193 ? -12.496 -10.905 28.225 1.00 68.12 193 LYS A O 1
ATOM 1515 N N . GLY A 1 194 ? -10.603 -9.730 27.902 1.00 64.12 194 GLY A N 1
ATOM 1516 C CA . GLY A 1 194 ? -9.786 -10.822 27.368 1.00 64.12 194 GLY A CA 1
ATOM 1517 C C . GLY A 1 194 ? -9.290 -11.831 28.407 1.00 64.12 194 GLY A C 1
ATOM 1518 O O . GLY A 1 194 ? -8.598 -12.769 28.029 1.00 64.12 194 GLY A O 1
ATOM 1519 N N . GLY A 1 195 ? -9.620 -11.664 29.693 1.00 52.72 195 GLY A N 1
ATOM 1520 C CA . GLY A 1 195 ? -9.166 -12.576 30.748 1.00 52.72 195 GLY A CA 1
ATOM 1521 C C . GLY A 1 195 ? -7.695 -12.401 31.135 1.00 52.72 195 GLY A C 1
ATOM 1522 O O . GLY A 1 195 ? -7.189 -13.184 31.934 1.00 52.72 195 GLY A O 1
ATOM 1523 N N . GLU A 1 196 ? -7.017 -11.358 30.637 1.00 53.00 196 GLU A N 1
ATOM 1524 C CA . GLU A 1 196 ? -5.792 -10.838 31.257 1.00 53.00 196 GLU A CA 1
ATOM 1525 C C . GLU A 1 196 ? -6.175 -10.166 32.585 1.00 53.00 196 GLU A C 1
ATOM 1527 O O . GLU A 1 196 ? -6.112 -8.953 32.758 1.00 53.00 196 GLU A O 1
ATOM 1532 N N . GLU A 1 197 ? -6.550 -10.984 33.568 1.00 47.31 197 GLU A N 1
ATOM 1533 C CA . GLU A 1 197 ? -6.631 -10.631 34.987 1.00 47.31 197 GLU A CA 1
ATOM 1534 C C . GLU A 1 197 ? -5.213 -10.468 35.579 1.00 47.31 197 GLU A C 1
ATOM 1536 O O . GLU A 1 197 ? -4.939 -10.724 36.752 1.00 47.31 197 GLU A O 1
ATOM 1541 N N . THR A 1 198 ? -4.248 -10.061 34.750 1.00 46.97 198 THR A N 1
ATOM 1542 C CA . THR A 1 198 ? -2.950 -9.611 35.220 1.00 46.97 198 THR A CA 1
ATOM 1543 C C . THR A 1 198 ? -3.187 -8.335 36.008 1.00 46.97 198 THR A C 1
ATOM 1545 O O . THR A 1 198 ? -3.668 -7.336 35.476 1.00 46.97 198 THR A O 1
ATOM 1548 N N . LYS A 1 199 ? -2.826 -8.385 37.291 1.00 46.97 199 LYS A N 1
ATOM 1549 C CA . LYS A 1 199 ? -2.836 -7.317 38.305 1.00 46.97 199 LYS A CA 1
ATOM 1550 C C . LYS A 1 199 ? -2.022 -6.058 37.934 1.00 46.97 199 LYS A C 1
ATOM 1552 O O . LYS A 1 199 ? -1.605 -5.310 38.804 1.00 46.97 199 LYS A O 1
ATOM 1557 N N . THR A 1 200 ? -1.794 -5.803 36.652 1.00 46.56 200 THR A N 1
ATOM 1558 C CA . THR A 1 200 ? -1.134 -4.632 36.068 1.00 46.56 200 THR A CA 1
ATOM 1559 C C . THR A 1 200 ? -2.147 -3.644 35.480 1.00 46.56 200 THR A C 1
ATOM 1561 O O . THR A 1 200 ? -1.826 -2.885 34.564 1.00 46.56 200 THR A O 1
ATOM 1564 N N . SER A 1 201 ? -3.359 -3.590 36.050 1.00 46.09 201 SER A N 1
ATOM 1565 C CA . SER A 1 201 ? -4.341 -2.519 35.805 1.00 46.09 201 SER A CA 1
ATOM 1566 C C . SER A 1 201 ? -3.790 -1.112 36.107 1.00 46.09 201 SER A C 1
ATOM 1568 O O . SER A 1 201 ? -4.423 -0.130 35.731 1.00 46.09 201 SER A O 1
ATOM 1570 N N . GLU A 1 202 ? -2.617 -0.989 36.733 1.00 53.06 202 GLU A N 1
ATOM 1571 C CA . GLU A 1 202 ? -1.936 0.294 36.939 1.00 53.06 202 GLU A CA 1
ATOM 1572 C C . GLU A 1 202 ? -1.145 0.795 35.708 1.00 53.06 202 GLU A C 1
ATOM 1574 O O . GLU A 1 202 ? -0.840 1.981 35.642 1.00 53.06 202 GLU A O 1
ATOM 1579 N N . ASN A 1 203 ? -0.869 -0.032 34.684 1.00 52.19 203 ASN A N 1
ATOM 1580 C CA . ASN A 1 203 ? 0.137 0.298 33.651 1.00 52.19 203 ASN A CA 1
ATOM 1581 C C . ASN A 1 203 ? -0.383 0.576 32.219 1.00 52.19 203 ASN A C 1
ATOM 1583 O O . ASN A 1 203 ? 0.391 0.544 31.265 1.00 52.19 203 ASN A O 1
ATOM 1587 N N . GLY A 1 204 ? -1.667 0.890 32.015 1.00 61.56 204 GLY A N 1
ATOM 1588 C CA . GLY A 1 204 ? -2.114 1.536 30.763 1.00 61.56 204 GLY A CA 1
ATOM 1589 C C . GLY A 1 204 ? -2.013 0.712 29.461 1.00 61.56 204 GLY A C 1
ATOM 1590 O O . GLY A 1 204 ? -1.983 1.292 28.374 1.00 61.56 204 GLY A O 1
ATOM 1591 N N . GLY A 1 205 ? -2.002 -0.625 29.523 1.00 68.00 205 GLY A N 1
ATOM 1592 C CA . GLY A 1 205 ? -1.807 -1.502 28.351 1.00 68.00 205 GLY A CA 1
ATOM 1593 C C . GLY A 1 205 ? -2.794 -1.294 27.186 1.00 68.00 205 GLY A C 1
ATOM 1594 O O . GLY A 1 205 ? -2.407 -1.406 26.021 1.00 68.00 205 GLY A O 1
ATOM 1595 N N . GLY A 1 206 ? -4.047 -0.914 27.466 1.00 74.88 206 GLY A N 1
ATOM 1596 C CA . GLY A 1 206 ? -5.032 -0.568 26.430 1.00 74.88 206 GLY A CA 1
ATOM 1597 C C . GLY A 1 206 ? -4.646 0.677 25.620 1.00 74.88 206 GLY A C 1
ATOM 1598 O O . GLY A 1 206 ? -4.814 0.703 24.398 1.00 74.88 206 GLY A O 1
ATOM 1599 N N . ARG A 1 207 ? -4.040 1.679 26.274 1.00 82.62 207 ARG A N 1
ATOM 1600 C CA . ARG A 1 207 ? -3.554 2.903 25.617 1.00 82.62 207 ARG A CA 1
ATOM 1601 C C . ARG A 1 207 ? -2.400 2.593 24.677 1.00 82.62 207 ARG A C 1
ATOM 1603 O O . ARG A 1 207 ? -2.404 3.074 23.549 1.00 82.62 207 ARG A O 1
ATOM 1610 N N . THR A 1 208 ? -1.472 1.731 25.092 1.00 86.62 208 THR A N 1
ATOM 1611 C CA . THR A 1 208 ? -0.361 1.280 24.243 1.00 86.62 208 THR A CA 1
ATOM 1612 C C . THR A 1 208 ? -0.867 0.555 22.998 1.00 86.62 208 THR A C 1
ATOM 1614 O O . THR A 1 208 ? -0.466 0.913 21.894 1.00 86.62 208 THR A O 1
ATOM 1617 N N . LYS A 1 209 ? -1.806 -0.396 23.143 1.00 87.56 209 LYS A N 1
ATOM 1618 C CA . LYS A 1 209 ? -2.407 -1.114 22.000 1.00 87.56 209 LYS A CA 1
ATOM 1619 C C . LYS A 1 209 ? -3.061 -0.146 21.002 1.00 87.56 209 LYS A C 1
ATOM 1621 O O . LYS A 1 209 ? -2.848 -0.279 19.799 1.00 87.56 209 LYS A O 1
ATOM 1626 N N . ARG A 1 210 ? -3.797 0.863 21.490 1.00 91.25 210 ARG A N 1
ATOM 1627 C CA . ARG A 1 210 ? -4.381 1.913 20.636 1.00 91.25 210 ARG A CA 1
ATOM 1628 C C . ARG A 1 210 ? -3.316 2.750 19.940 1.00 91.25 210 ARG A C 1
ATOM 1630 O O . ARG A 1 210 ? -3.404 2.935 18.732 1.00 91.25 210 ARG A O 1
ATOM 1637 N N . THR A 1 211 ? -2.332 3.262 20.677 1.00 92.62 211 THR A N 1
ATOM 1638 C CA . THR A 1 211 ? -1.261 4.089 20.104 1.00 92.62 211 THR A CA 1
ATOM 1639 C C . THR A 1 211 ? -0.533 3.334 19.001 1.00 92.62 211 THR A C 1
ATOM 1641 O O . THR A 1 211 ? -0.363 3.876 17.916 1.00 92.62 211 THR A O 1
ATOM 1644 N N . VAL A 1 212 ? -0.195 2.064 19.234 1.00 92.31 212 VAL A N 1
ATOM 1645 C CA . VAL A 1 212 ? 0.426 1.185 18.234 1.00 92.31 212 VAL A CA 1
ATOM 1646 C C . VAL A 1 212 ? -0.462 1.032 16.995 1.00 92.31 212 VAL A C 1
ATOM 1648 O O . VAL A 1 212 ? 0.018 1.209 15.878 1.00 92.31 212 VAL A O 1
ATOM 1651 N N . GLY A 1 213 ? -1.764 0.778 17.167 1.00 93.25 213 GLY A N 1
ATOM 1652 C CA . GLY A 1 213 ? -2.698 0.638 16.046 1.00 93.25 213 GLY A CA 1
ATOM 1653 C C . GLY A 1 213 ? -2.911 1.922 15.234 1.00 93.25 213 GLY A C 1
ATOM 1654 O O . GLY A 1 213 ? -2.998 1.867 14.006 1.00 93.25 213 GLY A O 1
ATOM 1655 N N . VAL A 1 214 ? -2.970 3.078 15.904 1.00 96.38 214 VAL A N 1
ATOM 1656 C CA . VAL A 1 214 ? -3.119 4.398 15.268 1.00 96.38 214 VAL A CA 1
ATOM 1657 C C . VAL A 1 214 ? -1.835 4.788 14.542 1.00 96.38 214 VAL A C 1
ATOM 1659 O O . VAL A 1 214 ? -1.888 5.111 13.357 1.00 96.38 214 VAL A O 1
ATOM 1662 N N . VAL A 1 215 ? -0.681 4.705 15.208 1.00 97.00 215 VAL A N 1
ATOM 1663 C CA . VAL A 1 215 ? 0.625 4.986 14.594 1.00 97.00 215 VAL A CA 1
ATOM 1664 C C . VAL A 1 215 ? 0.854 4.069 13.397 1.00 97.00 215 VAL A C 1
ATOM 1666 O O . VAL A 1 215 ? 1.205 4.556 12.328 1.00 97.00 215 VAL A O 1
ATOM 1669 N N . GLY A 1 216 ? 0.559 2.773 13.532 1.00 96.19 216 GLY A N 1
ATOM 1670 C CA . GLY A 1 216 ? 0.650 1.823 12.427 1.00 96.19 216 GLY A CA 1
ATOM 1671 C C . GLY A 1 216 ? -0.224 2.207 11.229 1.00 96.19 216 GLY A C 1
ATOM 1672 O O . GLY A 1 216 ? 0.246 2.162 10.095 1.00 96.19 216 GLY A O 1
ATOM 1673 N N . SER A 1 217 ? -1.456 2.675 11.466 1.00 97.56 217 SER A N 1
ATOM 1674 C CA . SER A 1 217 ? -2.350 3.135 10.391 1.00 97.56 217 SER A CA 1
ATOM 1675 C C . SER A 1 217 ? -1.843 4.387 9.667 1.00 97.56 217 SER A C 1
ATOM 1677 O O . SER A 1 217 ? -1.983 4.505 8.453 1.00 97.56 217 SER A O 1
ATOM 1679 N N . TRP A 1 218 ? -1.201 5.308 10.390 1.00 98.31 218 TRP A N 1
ATOM 1680 C CA . TRP A 1 218 ? -0.611 6.504 9.791 1.00 98.31 218 TRP A CA 1
ATOM 1681 C C . TRP A 1 218 ? 0.706 6.208 9.074 1.00 98.31 218 TRP A C 1
ATOM 1683 O O . TRP A 1 218 ? 0.985 6.837 8.059 1.00 98.31 218 TRP A O 1
ATOM 1693 N N . MET A 1 219 ? 1.487 5.232 9.545 1.00 97.38 219 MET A N 1
ATOM 1694 C CA . MET A 1 219 ? 2.698 4.755 8.868 1.00 97.38 219 MET A CA 1
ATOM 1695 C C . MET A 1 219 ? 2.389 4.201 7.474 1.00 97.38 219 MET A C 1
ATOM 1697 O O . MET A 1 219 ? 3.012 4.629 6.502 1.00 97.38 219 MET A O 1
ATOM 1701 N N . ILE A 1 220 ? 1.400 3.304 7.360 1.00 96.81 220 ILE A N 1
ATOM 1702 C CA . ILE A 1 220 ? 0.969 2.792 6.051 1.00 96.81 220 ILE A CA 1
ATOM 1703 C C . ILE A 1 220 ? 0.384 3.913 5.184 1.00 96.81 220 ILE A C 1
ATOM 1705 O O . ILE A 1 220 ? 0.770 4.050 4.027 1.00 96.81 220 ILE A O 1
ATOM 1709 N N . ALA A 1 221 ? -0.469 4.778 5.747 1.00 97.94 221 ALA A N 1
ATOM 1710 C CA . ALA A 1 221 ? -1.067 5.866 4.981 1.00 97.94 221 ALA A CA 1
ATOM 1711 C C . ALA A 1 221 ? -0.024 6.856 4.445 1.00 97.94 221 ALA A C 1
ATOM 1713 O O . ALA A 1 221 ? -0.139 7.311 3.307 1.00 97.94 221 ALA A O 1
ATOM 1714 N N . ALA A 1 222 ? 1.012 7.161 5.230 1.00 97.88 222 ALA A N 1
ATOM 1715 C CA . ALA A 1 222 ? 2.106 8.022 4.805 1.00 97.88 222 ALA A CA 1
ATOM 1716 C C . ALA A 1 222 ? 2.899 7.408 3.643 1.00 97.88 222 ALA A C 1
ATOM 1718 O O . ALA A 1 222 ? 3.187 8.118 2.684 1.00 97.88 222 ALA A O 1
ATOM 1719 N N . HIS A 1 223 ? 3.208 6.108 3.689 1.00 97.81 223 HIS A N 1
ATOM 1720 C CA . HIS A 1 223 ? 3.886 5.421 2.586 1.00 97.81 223 HIS A CA 1
ATOM 1721 C C . HIS A 1 223 ? 3.041 5.441 1.309 1.00 97.81 223 HIS A C 1
ATOM 1723 O O . HIS A 1 223 ? 3.473 6.016 0.312 1.00 97.81 223 HIS A O 1
ATOM 1729 N N . CYS A 1 224 ? 1.803 4.941 1.367 1.00 97.06 224 CYS A N 1
ATOM 1730 C CA . CYS A 1 224 ? 0.937 4.871 0.189 1.00 97.06 224 CYS A CA 1
ATOM 1731 C C . CYS A 1 224 ? 0.621 6.254 -0.396 1.00 97.06 224 CYS A C 1
ATOM 1733 O O . CYS A 1 224 ? 0.469 6.408 -1.601 1.00 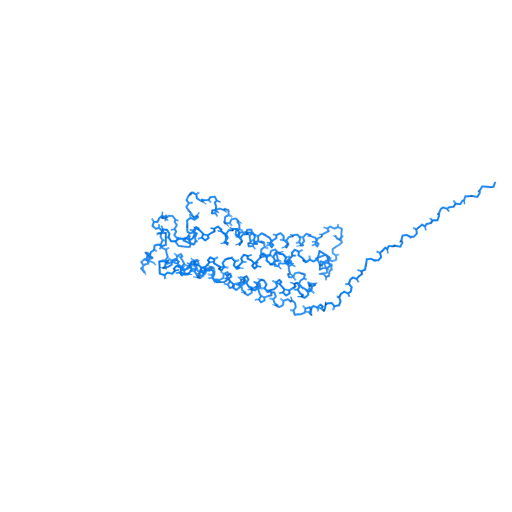97.06 224 CYS A O 1
ATOM 1735 N N . THR A 1 225 ? 0.538 7.296 0.435 1.00 97.38 225 THR A N 1
ATOM 1736 C CA . THR A 1 225 ? 0.257 8.652 -0.057 1.00 97.38 225 THR A CA 1
ATOM 1737 C C . THR A 1 225 ? 1.499 9.316 -0.630 1.00 97.38 225 THR A C 1
ATOM 1739 O O . THR A 1 225 ? 1.469 9.819 -1.750 1.00 97.38 225 THR A O 1
ATOM 1742 N N . LEU A 1 226 ? 2.587 9.363 0.142 1.00 97.38 226 LEU A N 1
ATOM 1743 C CA . LEU A 1 226 ? 3.768 10.142 -0.218 1.00 97.38 226 LEU A CA 1
ATOM 1744 C C . LEU A 1 226 ? 4.646 9.390 -1.212 1.00 97.38 226 LEU A C 1
ATOM 1746 O O . LEU A 1 226 ? 5.081 9.971 -2.203 1.00 97.38 226 LEU A O 1
ATOM 1750 N N . LEU A 1 227 ? 4.913 8.114 -0.949 1.00 96.25 227 LEU A N 1
ATOM 1751 C CA . LEU A 1 227 ? 5.834 7.322 -1.749 1.00 96.25 227 LEU A CA 1
ATOM 1752 C C . LEU A 1 227 ? 5.123 6.733 -2.969 1.00 96.25 227 LEU A C 1
ATOM 1754 O O . LEU A 1 227 ? 5.581 6.999 -4.076 1.00 96.25 227 LEU A O 1
ATOM 1758 N N . ASP A 1 228 ? 3.977 6.071 -2.802 1.00 95.44 228 ASP A N 1
ATOM 1759 C CA . ASP A 1 228 ? 3.292 5.408 -3.928 1.00 95.44 228 ASP A CA 1
ATOM 1760 C C . ASP A 1 228 ? 2.422 6.378 -4.738 1.00 95.44 228 ASP A C 1
ATOM 1762 O O . ASP A 1 228 ? 2.509 6.438 -5.958 1.00 95.44 228 ASP A O 1
ATOM 1766 N N . GLY A 1 229 ? 1.580 7.177 -4.082 1.00 94.50 229 GLY A N 1
ATOM 1767 C CA . GLY A 1 229 ? 0.602 8.025 -4.768 1.00 94.50 229 GLY A CA 1
ATOM 1768 C C . GLY A 1 229 ? 1.169 9.327 -5.341 1.00 94.50 229 GLY A C 1
ATOM 1769 O O . GLY A 1 229 ? 0.610 9.872 -6.302 1.00 94.50 229 GLY A O 1
ATOM 1770 N N . ILE A 1 230 ? 2.241 9.860 -4.743 1.00 95.56 230 ILE A N 1
ATOM 1771 C CA . ILE A 1 230 ? 2.838 11.149 -5.123 1.00 95.56 230 ILE A CA 1
ATOM 1772 C C . ILE A 1 230 ? 4.186 10.959 -5.803 1.00 95.56 230 ILE A C 1
ATOM 1774 O O . ILE A 1 230 ? 4.354 11.481 -6.894 1.00 95.56 230 ILE A O 1
ATOM 1778 N N . MET A 1 231 ? 5.146 10.268 -5.189 1.00 95.56 231 MET A N 1
ATOM 1779 C CA . MET A 1 231 ? 6.526 10.267 -5.685 1.00 95.56 231 MET A CA 1
ATOM 1780 C C . MET A 1 231 ? 6.752 9.261 -6.815 1.00 95.56 231 MET A C 1
ATOM 1782 O O . MET A 1 231 ? 7.128 9.653 -7.917 1.00 95.56 231 MET A O 1
ATOM 1786 N N . TRP A 1 232 ? 6.532 7.974 -6.550 1.00 95.38 232 TRP A N 1
ATOM 1787 C CA . TRP A 1 232 ? 6.923 6.858 -7.416 1.00 95.38 232 TRP A CA 1
ATOM 1788 C C . TRP A 1 232 ? 6.423 6.934 -8.867 1.00 95.38 232 TRP A C 1
ATOM 1790 O O . TRP A 1 232 ? 7.240 6.693 -9.758 1.00 95.38 232 TRP A O 1
ATOM 1800 N N . PRO A 1 233 ? 5.181 7.360 -9.171 1.00 93.81 233 PRO A N 1
ATOM 1801 C CA . PRO A 1 233 ? 4.687 7.364 -10.543 1.00 93.81 233 PRO A CA 1
ATOM 1802 C C . PRO A 1 233 ? 5.490 8.279 -11.470 1.00 93.81 233 PRO A C 1
ATOM 1804 O O . PRO A 1 233 ? 5.636 7.988 -12.654 1.00 93.81 233 PRO A O 1
ATOM 1807 N N . PHE A 1 234 ? 6.070 9.362 -10.936 1.00 93.44 234 PHE A N 1
ATOM 1808 C CA . PHE A 1 234 ? 6.938 10.250 -11.713 1.00 93.44 234 PHE A CA 1
ATOM 1809 C C . PHE A 1 234 ? 8.303 9.632 -12.020 1.00 93.44 234 PHE A C 1
ATOM 1811 O O . PHE A 1 234 ? 8.940 10.044 -12.987 1.00 93.44 234 PHE A O 1
ATOM 1818 N N . PHE A 1 235 ? 8.749 8.653 -11.229 1.00 93.12 235 PHE A N 1
ATOM 1819 C CA . PHE A 1 235 ? 9.960 7.881 -11.506 1.00 93.12 235 PHE A CA 1
ATOM 1820 C C . PHE A 1 235 ? 9.678 6.667 -12.395 1.00 93.12 235 PHE A C 1
ATOM 1822 O O . PHE A 1 235 ? 10.593 6.179 -13.060 1.00 93.12 235 PHE A O 1
ATOM 1829 N N . PHE A 1 236 ? 8.430 6.205 -12.429 1.00 91.00 236 PHE A N 1
ATOM 1830 C CA . PHE A 1 236 ? 7.958 5.078 -13.221 1.00 91.00 236 PHE A CA 1
ATOM 1831 C C . PHE A 1 236 ? 7.426 5.534 -14.590 1.00 91.00 236 PHE A C 1
ATOM 1833 O O . PHE A 1 236 ? 6.251 5.370 -14.893 1.00 91.00 236 PHE A O 1
ATOM 1840 N N . ASN A 1 237 ? 8.271 6.152 -15.418 1.00 81.88 237 ASN A N 1
ATOM 1841 C CA . ASN A 1 237 ? 7.890 6.706 -16.725 1.00 81.88 237 ASN A CA 1
ATOM 1842 C C . ASN A 1 237 ? 8.693 6.082 -17.882 1.00 81.88 237 ASN A C 1
ATOM 1844 O O . ASN A 1 237 ? 9.745 5.485 -17.661 1.00 81.88 237 ASN A O 1
ATOM 1848 N N . ASP A 1 238 ? 8.174 6.181 -19.110 1.00 78.38 238 ASP A N 1
ATOM 1849 C CA . ASP A 1 238 ? 8.859 5.680 -20.311 1.00 78.38 238 ASP A CA 1
ATOM 1850 C C . ASP A 1 238 ? 9.918 6.677 -20.812 1.00 78.38 238 ASP A C 1
ATOM 1852 O O . ASP A 1 238 ? 9.740 7.358 -21.820 1.00 78.38 238 ASP A O 1
ATOM 1856 N N . ASP A 1 239 ? 11.035 6.786 -20.093 1.00 79.62 239 ASP A N 1
ATOM 1857 C CA . ASP A 1 239 ? 12.221 7.547 -20.515 1.00 79.62 239 ASP A CA 1
ATOM 1858 C C . ASP A 1 239 ? 13.226 6.690 -21.316 1.00 79.62 239 ASP A C 1
ATOM 1860 O O . ASP A 1 239 ? 14.407 7.026 -21.420 1.00 79.62 239 ASP A O 1
ATOM 1864 N N . GLY A 1 240 ? 12.765 5.573 -21.896 1.00 72.50 240 GLY A N 1
ATOM 1865 C CA . GLY A 1 240 ? 13.603 4.598 -22.603 1.00 72.50 240 GLY A CA 1
ATOM 1866 C C . GLY A 1 240 ? 14.163 3.480 -21.716 1.00 72.50 240 GLY A C 1
ATOM 1867 O O . GLY A 1 240 ? 14.860 2.599 -22.217 1.00 72.50 240 GLY A O 1
ATOM 1868 N N . ARG A 1 241 ? 13.834 3.478 -20.418 1.00 76.12 241 ARG A N 1
ATOM 1869 C CA . ARG A 1 241 ? 14.169 2.410 -19.457 1.00 76.12 241 ARG A CA 1
ATOM 1870 C C . ARG A 1 241 ? 13.401 1.116 -19.663 1.00 76.12 241 ARG A C 1
ATOM 1872 O O . ARG A 1 241 ? 13.896 0.033 -19.366 1.00 76.12 241 ARG A O 1
ATOM 1879 N N . PHE A 1 242 ? 12.177 1.221 -20.145 1.00 75.94 242 PHE A N 1
ATOM 1880 C CA . PHE A 1 242 ? 11.315 0.079 -20.398 1.00 75.94 242 PHE A CA 1
ATOM 1881 C C . PHE A 1 242 ? 11.568 -0.401 -21.828 1.00 75.94 242 PHE A C 1
ATOM 1883 O O . PHE A 1 242 ? 10.743 -0.239 -22.726 1.00 75.94 242 PHE A O 1
ATOM 1890 N N . SER A 1 243 ? 12.780 -0.901 -22.081 1.00 57.34 243 SER A N 1
ATOM 1891 C CA . SER A 1 243 ? 13.123 -1.379 -23.413 1.00 57.34 243 SER A CA 1
ATOM 1892 C C . SER A 1 243 ? 12.386 -2.678 -23.727 1.00 57.34 243 SER A C 1
ATOM 1894 O O . SER A 1 243 ? 12.149 -3.522 -22.859 1.00 57.34 243 SER A O 1
ATOM 1896 N N . THR A 1 244 ? 11.992 -2.824 -24.997 1.00 55.12 244 THR A N 1
ATOM 1897 C CA . THR A 1 244 ? 11.414 -4.055 -25.538 1.00 55.12 244 THR A CA 1
ATOM 1898 C C . THR A 1 244 ? 12.313 -5.214 -25.162 1.00 55.12 244 THR A C 1
ATOM 1900 O O . THR A 1 244 ? 13.437 -5.305 -25.650 1.00 55.12 244 THR A O 1
ATOM 1903 N N . ILE A 1 245 ? 11.786 -6.053 -24.273 1.00 53.69 245 ILE A N 1
ATOM 1904 C CA . ILE A 1 245 ? 12.290 -7.343 -23.830 1.00 53.69 245 ILE A CA 1
ATOM 1905 C C . ILE A 1 245 ? 13.415 -7.852 -24.750 1.00 53.69 245 ILE A C 1
ATOM 1907 O O . ILE A 1 245 ? 13.145 -8.447 -25.797 1.00 53.69 245 ILE A O 1
ATOM 1911 N N . LYS A 1 246 ? 14.687 -7.682 -24.357 1.00 54.31 246 LYS A N 1
ATOM 1912 C CA . LYS A 1 246 ? 15.715 -8.643 -24.777 1.00 54.31 246 LYS A CA 1
ATOM 1913 C C . LYS A 1 246 ? 15.316 -9.933 -24.078 1.00 54.31 246 LYS A C 1
ATOM 1915 O O . LYS A 1 246 ? 15.682 -10.125 -22.920 1.00 54.31 246 LYS A O 1
ATOM 1920 N N . ARG A 1 247 ? 14.438 -10.725 -24.714 1.00 55.50 247 ARG A N 1
ATOM 1921 C CA . ARG A 1 247 ? 13.968 -11.994 -24.144 1.00 55.50 247 ARG A CA 1
ATOM 1922 C C . ARG A 1 247 ? 15.237 -12.739 -23.799 1.00 55.50 247 ARG A C 1
ATOM 1924 O O . ARG A 1 247 ? 16.081 -12.908 -24.679 1.00 55.50 247 ARG A O 1
ATOM 1931 N N . LEU A 1 248 ? 15.388 -13.086 -22.522 1.00 57.09 248 LEU A N 1
ATOM 1932 C CA . LEU A 1 248 ? 16.394 -14.058 -22.135 1.00 57.09 248 LEU A CA 1
ATOM 1933 C C . LEU A 1 248 ? 16.192 -15.239 -23.088 1.00 57.09 248 LEU A C 1
ATOM 1935 O O . LEU A 1 248 ? 15.057 -15.681 -23.287 1.00 57.09 248 LEU A O 1
ATOM 1939 N N . ASP A 1 249 ? 17.256 -15.585 -23.810 1.00 55.00 249 ASP A N 1
ATOM 1940 C CA . ASP A 1 249 ? 17.240 -16.638 -24.819 1.00 55.00 249 ASP A CA 1
ATOM 1941 C C . ASP A 1 249 ? 16.534 -17.862 -24.209 1.00 55.00 249 ASP A C 1
ATOM 1943 O O . ASP A 1 249 ? 16.930 -18.277 -23.118 1.00 55.00 249 ASP A O 1
ATOM 1947 N N . PRO A 1 250 ? 15.479 -18.418 -24.835 1.00 54.31 250 PRO A N 1
ATOM 1948 C CA . PRO A 1 250 ? 14.713 -19.534 -24.271 1.00 54.31 250 PRO A CA 1
ATOM 1949 C C . PRO A 1 250 ? 15.539 -20.815 -24.038 1.00 54.31 250 PRO A C 1
ATOM 1951 O O . PRO A 1 250 ? 14.987 -21.811 -23.580 1.00 54.31 250 PRO A O 1
ATOM 1954 N N . ASN A 1 251 ? 16.837 -20.801 -24.358 1.00 53.22 251 ASN A N 1
ATOM 1955 C CA . ASN A 1 251 ? 17.790 -21.882 -24.133 1.00 53.22 251 ASN A CA 1
ATOM 1956 C C . ASN A 1 251 ? 18.622 -21.758 -22.833 1.00 53.22 251 ASN A C 1
ATOM 1958 O O . ASN A 1 251 ? 19.594 -22.504 -22.692 1.00 53.22 251 ASN A O 1
ATOM 1962 N N . TYR A 1 252 ? 18.279 -20.850 -21.908 1.00 48.50 252 TYR A N 1
ATOM 1963 C CA . TYR A 1 252 ? 18.891 -20.741 -20.569 1.00 48.50 252 TYR A CA 1
ATOM 1964 C C . TYR A 1 252 ? 17.932 -21.099 -19.433 1.00 48.50 252 TYR A C 1
ATOM 1966 O O . TYR A 1 252 ? 16.768 -20.641 -19.468 1.00 48.50 252 TYR A O 1
#

Radius of gyration: 25.8 Å; chains: 1; bounding box: 52×46×106 Å